Protein AF-A0A3D2J699-F1 (afdb_monomer)

Mean predicted aligned error: 17.03 Å

Sequence (223 aa):
MASVSIRTLRYYDRVGLLTPSYHTEAGYRLYTDEDLVNLQYILALKFLGFSLEEIQACLQAGPMRLQEVLAQQRAMMREKRTQLDTIIQALDRTEQLLDSGQSTWESLVNTIQVIQMEQKQDWHDKYFTPEQRQTMQELHEKSYTDEARQRLKELHPNKWTEADQERVNEQYALLASMLQRLVAEGADPASPDAQAAAKLQHELYMGFTKGDAEVGASLKRYW

Structure (mmCIF, N/CA/C/O backbone):
data_AF-A0A3D2J699-F1
#
_entry.id   AF-A0A3D2J699-F1
#
loop_
_atom_site.group_PDB
_atom_site.id
_atom_site.type_symbol
_atom_site.label_atom_id
_atom_site.label_alt_id
_atom_site.label_comp_id
_atom_site.label_asym_id
_atom_site.label_entity_id
_atom_site.label_seq_id
_atom_site.pdbx_PDB_ins_code
_atom_site.Cartn_x
_atom_site.Cartn_y
_atom_site.Cartn_z
_atom_site.occupancy
_atom_site.B_iso_or_equiv
_atom_site.auth_seq_id
_atom_site.auth_comp_id
_atom_site.auth_asym_id
_atom_site.auth_atom_id
_atom_site.pdbx_PDB_model_num
ATOM 1 N N . MET A 1 1 ? 2.204 -16.756 -29.418 1.00 41.84 1 MET A N 1
ATOM 2 C CA . MET A 1 1 ? 1.977 -15.328 -29.734 1.00 41.84 1 MET A CA 1
ATOM 3 C C . MET A 1 1 ? 1.820 -14.583 -28.419 1.00 41.84 1 MET A C 1
ATOM 5 O O . MET A 1 1 ? 0.928 -14.926 -27.655 1.00 41.84 1 MET A O 1
ATOM 9 N N . ALA A 1 2 ? 2.735 -13.667 -28.100 1.00 52.53 2 ALA A N 1
ATOM 10 C CA . ALA A 1 2 ? 2.705 -12.921 -26.844 1.00 52.53 2 ALA A CA 1
ATOM 11 C C . ALA A 1 2 ? 1.471 -12.002 -26.818 1.00 52.53 2 ALA A C 1
ATOM 13 O O . ALA A 1 2 ? 1.261 -11.237 -27.756 1.00 52.53 2 ALA A O 1
ATOM 14 N N . SER A 1 3 ? 0.645 -12.084 -25.772 1.00 60.25 3 SER A N 1
ATOM 15 C CA . SER A 1 3 ? -0.571 -11.271 -25.593 1.00 60.25 3 SER A CA 1
ATOM 16 C C . SER A 1 3 ? -0.233 -9.818 -25.213 1.00 60.25 3 SER A C 1
ATOM 18 O O . SER A 1 3 ? -0.667 -9.308 -24.181 1.00 60.25 3 SER A O 1
ATOM 20 N N . VAL A 1 4 ? 0.590 -9.151 -26.021 1.00 74.31 4 VAL A N 1
ATOM 21 C CA . VAL A 1 4 ? 1.071 -7.788 -25.786 1.00 74.31 4 VAL A CA 1
ATOM 22 C C . VAL A 1 4 ? 0.514 -6.876 -26.866 1.00 74.31 4 VAL A C 1
ATOM 24 O O . VAL A 1 4 ? 0.652 -7.140 -28.058 1.00 74.31 4 VAL A O 1
ATOM 27 N N . SER A 1 5 ? -0.132 -5.787 -26.451 1.00 81.31 5 SER A N 1
ATOM 28 C CA . SER A 1 5 ? -0.701 -4.830 -27.399 1.00 81.31 5 SER A CA 1
ATOM 29 C C . SER A 1 5 ? 0.395 -4.092 -28.178 1.00 81.31 5 SER A C 1
ATOM 31 O O . SER A 1 5 ? 1.473 -3.806 -27.649 1.00 81.31 5 SER A O 1
ATOM 33 N N . ILE A 1 6 ? 0.086 -3.669 -29.409 1.00 82.00 6 ILE A N 1
ATOM 34 C CA . ILE A 1 6 ? 0.970 -2.806 -30.217 1.00 82.00 6 ILE A CA 1
ATOM 35 C C . ILE A 1 6 ? 1.343 -1.525 -29.448 1.00 82.00 6 ILE A C 1
ATOM 37 O O . ILE A 1 6 ? 2.466 -1.033 -29.551 1.00 82.00 6 ILE A O 1
ATOM 41 N N . ARG A 1 7 ? 0.415 -0.986 -28.643 1.00 83.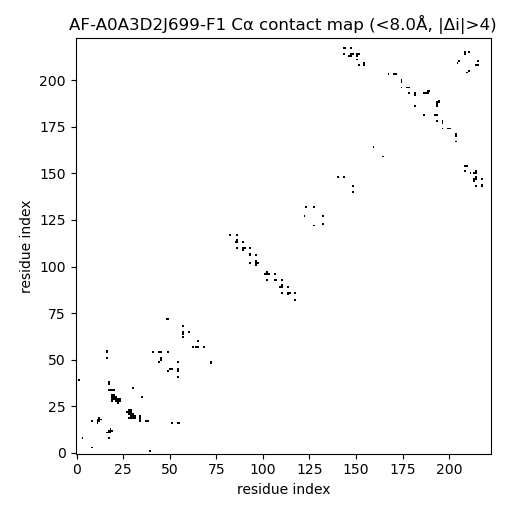19 7 ARG A N 1
ATOM 42 C CA . ARG A 1 7 ? 0.658 0.188 -27.793 1.00 83.19 7 ARG A CA 1
ATOM 43 C C . ARG A 1 7 ? 1.755 -0.083 -26.762 1.00 83.19 7 ARG A C 1
ATOM 45 O O . ARG A 1 7 ? 2.591 0.788 -26.546 1.00 83.19 7 ARG A O 1
ATOM 52 N N . THR A 1 8 ? 1.765 -1.272 -26.167 1.00 84.62 8 THR A N 1
ATOM 53 C CA . THR A 1 8 ? 2.766 -1.682 -25.177 1.00 84.62 8 THR A CA 1
ATOM 54 C C . THR A 1 8 ? 4.146 -1.838 -25.814 1.00 84.62 8 THR A C 1
ATOM 56 O O . THR A 1 8 ? 5.104 -1.297 -25.279 1.00 84.62 8 THR A O 1
ATOM 59 N N . LEU A 1 9 ? 4.249 -2.466 -26.993 1.00 84.88 9 LEU A N 1
ATOM 60 C CA . LEU A 1 9 ? 5.527 -2.582 -27.716 1.00 84.88 9 LEU A CA 1
ATOM 61 C C . LEU A 1 9 ? 6.106 -1.212 -28.094 1.00 84.88 9 LEU A C 1
ATOM 63 O O . LEU A 1 9 ? 7.284 -0.953 -27.873 1.00 84.88 9 LEU A O 1
ATOM 67 N N . ARG A 1 10 ? 5.263 -0.291 -28.584 1.00 85.25 10 ARG A N 1
ATOM 68 C CA . ARG A 1 10 ? 5.681 1.096 -28.871 1.00 85.25 10 ARG A CA 1
ATOM 69 C C . ARG A 1 10 ? 6.124 1.846 -27.621 1.00 85.25 10 ARG A C 1
ATOM 71 O O . ARG A 1 10 ? 6.980 2.721 -27.706 1.00 85.25 10 ARG A O 1
ATOM 78 N N . TYR A 1 11 ? 5.492 1.566 -26.488 1.00 89.31 11 TYR A N 1
ATOM 79 C CA . TYR A 1 11 ? 5.879 2.166 -25.223 1.00 89.31 11 TYR A CA 1
ATOM 80 C C . TYR A 1 11 ? 7.228 1.621 -24.748 1.00 89.31 11 TYR A C 1
ATOM 82 O O . TYR A 1 11 ? 8.091 2.426 -24.425 1.00 89.31 11 TYR A O 1
ATOM 90 N N . TYR A 1 12 ? 7.441 0.302 -24.788 1.00 91.69 12 TYR A N 1
ATOM 91 C CA . TYR A 1 12 ? 8.723 -0.322 -24.440 1.00 91.69 12 TYR A CA 1
ATOM 92 C C . TYR A 1 12 ? 9.872 0.162 -25.317 1.00 91.69 12 TYR A C 1
ATOM 94 O O . TYR A 1 12 ? 10.938 0.452 -24.790 1.00 91.69 12 TYR A O 1
ATOM 102 N N . ASP A 1 13 ? 9.642 0.329 -26.616 1.00 88.88 13 ASP A N 1
ATOM 103 C CA . ASP A 1 13 ? 10.613 0.955 -27.514 1.00 88.88 13 ASP A CA 1
ATOM 104 C C . ASP A 1 13 ? 10.916 2.404 -27.100 1.00 88.88 13 ASP A C 1
ATOM 106 O O . ASP A 1 13 ? 12.071 2.779 -26.926 1.00 88.88 13 ASP A O 1
ATOM 110 N N . ARG A 1 14 ? 9.880 3.211 -26.829 1.00 89.06 14 ARG A N 1
ATOM 111 C CA . ARG A 1 14 ? 10.047 4.614 -26.412 1.00 89.06 14 ARG A CA 1
ATOM 112 C C . ARG A 1 14 ? 10.856 4.766 -25.125 1.00 89.06 14 ARG A C 1
ATOM 114 O O . ARG A 1 14 ? 11.614 5.723 -25.012 1.00 89.06 14 ARG A O 1
ATOM 121 N N . VAL A 1 15 ? 10.661 3.876 -24.155 1.00 87.88 15 VAL A N 1
ATOM 122 C CA . VAL A 1 15 ? 11.411 3.901 -22.887 1.00 87.88 15 VAL A CA 1
ATOM 123 C C . VAL A 1 15 ? 12.734 3.128 -22.965 1.00 87.88 15 VAL A C 1
ATOM 125 O O . VAL A 1 15 ? 13.424 3.001 -21.960 1.00 87.88 15 VAL A O 1
ATOM 128 N N . GLY A 1 16 ? 13.104 2.611 -24.143 1.00 88.12 16 GLY A N 1
ATOM 129 C CA . GLY A 1 16 ? 14.357 1.885 -24.360 1.00 88.12 16 GLY A CA 1
ATOM 130 C C . GLY A 1 16 ? 14.426 0.522 -23.665 1.00 88.12 16 GLY A C 1
ATOM 131 O O . GLY A 1 16 ? 15.518 0.023 -23.409 1.00 88.12 16 GLY A O 1
ATOM 132 N N . LEU A 1 17 ? 13.276 -0.067 -23.329 1.00 89.25 17 LEU A N 1
ATOM 133 C CA . LEU A 1 17 ? 13.180 -1.375 -22.678 1.00 89.25 17 LEU A CA 1
ATOM 134 C C . LEU A 1 17 ? 13.214 -2.527 -23.690 1.00 89.25 17 LEU A C 1
ATOM 136 O O . LEU A 1 17 ? 13.809 -3.564 -23.421 1.00 89.25 17 LEU A O 1
ATOM 140 N N . LEU A 1 18 ? 12.565 -2.347 -24.843 1.00 89.44 18 LEU A N 1
ATOM 141 C CA . LEU A 1 18 ? 12.597 -3.294 -25.956 1.00 89.44 18 LEU A CA 1
ATOM 142 C C . LEU A 1 18 ? 12.577 -2.531 -27.277 1.00 89.44 18 LEU A C 1
ATOM 144 O O . LEU A 1 18 ? 11.519 -2.105 -27.748 1.00 89.44 18 LEU A O 1
ATOM 148 N N . THR A 1 19 ? 13.750 -2.380 -27.872 1.00 87.44 19 THR A N 1
ATOM 149 C CA . THR A 1 19 ? 13.929 -1.724 -29.167 1.00 87.44 19 THR A CA 1
ATOM 150 C C . THR A 1 19 ? 13.839 -2.744 -30.299 1.00 87.44 19 THR A C 1
ATOM 152 O O . THR A 1 19 ? 14.396 -3.831 -30.163 1.00 87.44 19 THR A O 1
ATOM 155 N N . PRO A 1 20 ? 13.158 -2.430 -31.412 1.00 87.00 20 PRO A N 1
ATOM 156 C CA . PRO A 1 20 ? 13.125 -3.312 -32.571 1.00 87.00 20 PRO A CA 1
ATOM 15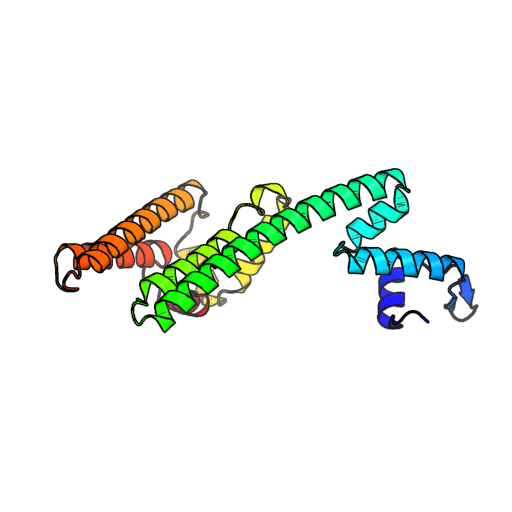7 C C . PRO A 1 20 ? 14.516 -3.421 -33.198 1.00 87.00 20 PRO A C 1
ATOM 159 O O . PRO A 1 20 ? 15.202 -2.410 -33.367 1.00 87.00 20 PRO A O 1
ATOM 162 N N . SER A 1 21 ? 14.896 -4.629 -33.609 1.00 87.56 21 SER A N 1
ATOM 163 C CA . SER A 1 21 ? 16.152 -4.863 -34.327 1.00 87.56 21 SER A CA 1
ATOM 164 C C . SER A 1 21 ? 16.234 -4.086 -35.648 1.00 87.56 21 SER A C 1
ATOM 166 O O . SER A 1 21 ? 17.319 -3.674 -36.054 1.00 87.56 21 SER A O 1
ATOM 168 N N . TYR A 1 22 ? 15.099 -3.862 -36.328 1.00 84.25 22 TYR A N 1
ATOM 169 C CA . TYR A 1 22 ? 15.075 -3.178 -37.623 1.00 84.25 22 TYR A CA 1
ATOM 170 C C . TYR A 1 22 ? 13.907 -2.204 -37.775 1.00 84.25 22 TYR A C 1
ATOM 172 O O . TYR A 1 22 ? 12.874 -2.289 -37.107 1.00 84.25 22 TYR A O 1
ATOM 180 N N . HIS A 1 23 ? 14.065 -1.299 -38.738 1.00 84.12 23 HIS A N 1
ATOM 181 C CA . HIS A 1 23 ? 13.004 -0.435 -39.233 1.00 84.12 23 HIS A CA 1
ATOM 182 C C . HIS A 1 23 ? 12.863 -0.622 -40.748 1.00 84.12 23 HIS A C 1
ATOM 184 O O . HIS A 1 23 ? 13.861 -0.743 -41.453 1.00 84.12 23 HIS A O 1
ATOM 190 N N . THR A 1 24 ? 11.634 -0.648 -41.264 1.00 79.81 24 THR A N 1
ATOM 191 C CA . THR A 1 24 ? 11.388 -0.586 -42.717 1.00 79.81 24 THR A CA 1
ATOM 192 C C . THR A 1 24 ? 11.767 0.794 -43.260 1.00 79.81 24 THR A C 1
ATOM 1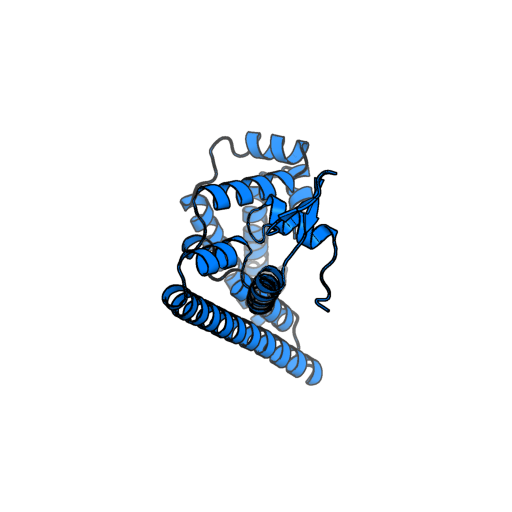94 O O . THR A 1 24 ? 11.721 1.765 -42.505 1.00 79.81 24 THR A O 1
ATOM 197 N N . GLU A 1 25 ? 11.952 0.930 -44.574 1.00 77.25 25 GLU A N 1
ATOM 198 C CA . GLU A 1 25 ? 12.145 2.235 -45.239 1.00 77.25 25 GLU A CA 1
ATOM 199 C C . GLU A 1 25 ? 11.019 3.247 -44.950 1.00 77.25 25 GLU A C 1
ATOM 201 O O . GLU A 1 25 ? 11.268 4.441 -44.827 1.00 77.25 25 GLU A O 1
ATOM 206 N N . ALA A 1 26 ? 9.784 2.772 -44.750 1.00 76.12 26 ALA A N 1
ATOM 207 C CA . ALA A 1 26 ? 8.632 3.596 -44.371 1.00 76.12 26 ALA A CA 1
ATOM 208 C C . ALA A 1 26 ? 8.541 3.908 -42.856 1.00 76.12 26 ALA A C 1
ATOM 210 O O . ALA A 1 26 ? 7.563 4.497 -42.400 1.00 76.12 26 ALA A O 1
ATOM 211 N N . GLY A 1 27 ? 9.528 3.496 -42.052 1.00 77.75 27 GLY A N 1
ATOM 212 C CA . GLY A 1 27 ? 9.598 3.761 -40.608 1.00 77.75 27 GLY A CA 1
ATOM 213 C C . GLY A 1 27 ? 8.804 2.807 -39.699 1.00 77.75 27 GLY A C 1
ATOM 214 O O . GLY A 1 27 ? 8.698 3.054 -38.495 1.00 77.75 27 GLY A O 1
ATOM 215 N N . TYR A 1 28 ? 8.245 1.709 -40.222 1.00 78.31 28 TYR A N 1
ATOM 216 C CA . TYR A 1 28 ? 7.642 0.654 -39.399 1.00 78.31 28 TYR A CA 1
ATOM 217 C C . TYR A 1 28 ? 8.696 -0.140 -38.623 1.00 78.31 28 TYR A C 1
ATOM 219 O O . TYR A 1 28 ? 9.791 -0.385 -39.118 1.00 78.31 28 TYR A O 1
ATOM 227 N N . ARG A 1 29 ? 8.339 -0.569 -37.409 1.00 82.56 29 ARG A N 1
ATOM 228 C CA . ARG A 1 29 ? 9.196 -1.355 -36.508 1.00 82.56 29 ARG A CA 1
ATOM 229 C C . ARG A 1 29 ? 9.135 -2.833 -36.871 1.00 82.56 29 ARG A C 1
ATOM 231 O O . ARG A 1 29 ? 8.036 -3.362 -37.039 1.00 82.56 29 ARG A O 1
ATOM 238 N N . LEU A 1 30 ? 10.288 -3.487 -36.925 1.00 81.19 30 LEU A N 1
ATOM 239 C CA . LEU A 1 30 ? 10.423 -4.914 -37.192 1.00 81.19 30 LEU A CA 1
ATOM 240 C C . LEU A 1 30 ? 11.163 -5.572 -36.027 1.00 81.19 30 LEU A C 1
ATOM 242 O O . LEU A 1 30 ? 12.319 -5.248 -35.755 1.00 81.19 30 LEU A O 1
ATOM 246 N N . TYR A 1 31 ? 10.471 -6.488 -35.355 1.00 79.00 31 TYR A N 1
ATOM 247 C CA . TYR A 1 31 ? 11.012 -7.261 -34.244 1.00 79.00 31 TYR A CA 1
ATOM 248 C C . TYR A 1 31 ? 11.434 -8.644 -34.740 1.00 79.00 31 TYR A C 1
ATOM 250 O O . TYR A 1 31 ? 10.676 -9.295 -35.462 1.00 79.00 31 TYR A O 1
ATOM 258 N N . THR A 1 32 ? 12.635 -9.071 -34.368 1.00 82.69 32 THR A N 1
ATOM 259 C CA . THR A 1 32 ? 13.184 -10.396 -34.688 1.00 82.69 32 THR A CA 1
ATOM 260 C C . THR A 1 32 ? 12.757 -11.442 -33.661 1.00 82.69 32 THR A C 1
ATOM 262 O O . THR A 1 32 ? 12.189 -11.120 -32.617 1.00 82.69 32 THR A O 1
ATOM 265 N N . ASP A 1 33 ? 13.067 -12.711 -33.926 1.00 77.38 33 ASP A N 1
ATOM 266 C CA . ASP A 1 33 ? 12.861 -13.782 -32.947 1.00 77.38 33 ASP A CA 1
ATOM 267 C C . ASP A 1 33 ? 13.663 -13.552 -31.655 1.00 77.38 33 ASP A C 1
ATOM 269 O O . ASP A 1 33 ? 13.184 -13.866 -30.567 1.00 77.38 33 ASP A O 1
ATOM 273 N N . GLU A 1 34 ? 14.844 -12.936 -31.742 1.00 76.81 34 GLU A N 1
ATOM 274 C CA . GLU A 1 34 ? 15.646 -12.560 -30.573 1.00 76.81 34 GLU A CA 1
ATOM 275 C C . GLU A 1 34 ? 14.967 -11.452 -29.752 1.00 76.81 34 GLU A C 1
ATOM 277 O O . GLU A 1 34 ? 14.875 -11.548 -28.525 1.00 76.81 34 GLU A O 1
ATOM 282 N N . ASP A 1 35 ? 1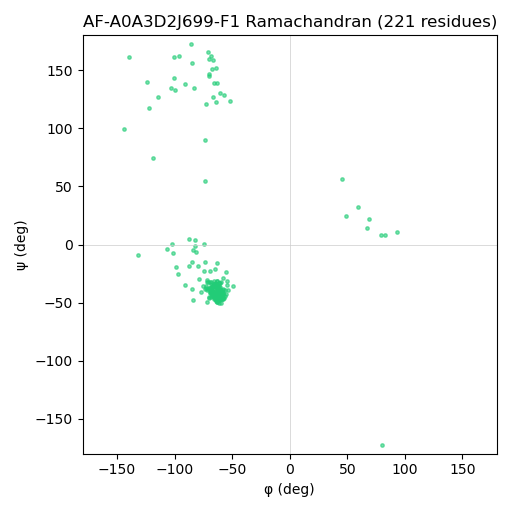4.370 -10.457 -30.416 1.00 81.56 35 ASP A N 1
ATOM 283 C CA . ASP A 1 35 ? 13.552 -9.444 -29.741 1.00 81.56 35 ASP A CA 1
ATOM 284 C C . ASP A 1 35 ? 12.337 -10.077 -29.044 1.00 81.56 35 ASP A C 1
ATOM 286 O O . ASP A 1 35 ? 11.934 -9.646 -27.961 1.00 81.56 35 ASP A O 1
ATOM 290 N N . LEU A 1 36 ? 11.751 -11.123 -29.636 1.00 83.06 36 LEU A N 1
ATOM 291 C CA . LEU A 1 36 ? 10.650 -11.866 -29.021 1.00 83.06 36 LEU A CA 1
ATOM 292 C C . LEU A 1 36 ? 11.100 -12.662 -27.791 1.00 83.06 36 LEU A C 1
ATOM 294 O O . LEU A 1 36 ? 10.324 -12.774 -26.839 1.00 83.06 36 LEU A O 1
ATOM 298 N N . VAL A 1 37 ? 12.327 -13.185 -27.772 1.00 78.44 37 VAL A N 1
ATOM 299 C CA . VAL A 1 37 ? 12.913 -13.806 -26.574 1.00 78.44 37 VAL A CA 1
ATOM 300 C C . VAL A 1 37 ? 13.085 -12.757 -25.475 1.00 78.44 37 VAL A C 1
ATOM 302 O O . VAL A 1 37 ? 12.611 -12.964 -24.357 1.00 78.44 37 VAL A O 1
ATOM 305 N N . ASN A 1 38 ? 13.650 -11.590 -25.791 1.00 83.19 38 ASN A N 1
ATOM 306 C CA . ASN A 1 38 ? 13.787 -10.484 -24.836 1.00 83.19 38 ASN A CA 1
ATOM 307 C C . ASN A 1 38 ? 12.429 -9.995 -24.312 1.00 83.19 38 ASN A C 1
ATOM 309 O O . ASN A 1 38 ? 12.266 -9.761 -23.113 1.00 83.19 38 ASN A O 1
ATOM 313 N N . LEU A 1 39 ? 11.416 -9.924 -25.178 1.00 86.69 39 LEU A N 1
ATOM 314 C CA . LEU A 1 39 ? 10.045 -9.627 -24.771 1.00 86.69 39 LEU A CA 1
ATOM 315 C C . LEU A 1 39 ? 9.513 -10.660 -23.770 1.00 86.69 39 LEU A C 1
ATOM 317 O O . LEU A 1 39 ? 8.886 -10.277 -22.785 1.00 86.69 39 LEU A O 1
ATOM 321 N N . GLN A 1 40 ? 9.758 -11.956 -23.984 1.00 82.50 40 GLN A N 1
ATOM 322 C CA . GLN A 1 40 ? 9.339 -12.997 -23.038 1.00 82.50 40 GLN A CA 1
ATOM 323 C C . GLN A 1 40 ? 10.024 -12.841 -21.676 1.00 82.50 40 GLN A C 1
ATOM 325 O O . GLN A 1 40 ? 9.351 -12.964 -20.652 1.00 82.50 40 GLN A O 1
ATOM 330 N N . TYR A 1 41 ? 11.312 -12.490 -21.648 1.00 83.62 41 TYR A N 1
ATOM 331 C CA . TYR A 1 41 ? 12.022 -12.172 -20.406 1.00 83.62 41 TYR A CA 1
ATOM 332 C C . TYR A 1 41 ? 11.411 -10.968 -19.678 1.00 83.62 41 TYR A C 1
ATOM 334 O O . TYR A 1 41 ? 11.138 -11.048 -18.480 1.00 83.62 41 TYR A O 1
ATOM 342 N N . ILE A 1 42 ? 11.126 -9.878 -20.398 1.00 88.62 42 ILE A N 1
ATOM 343 C CA . ILE A 1 42 ? 10.473 -8.684 -19.837 1.00 88.62 42 ILE A CA 1
ATOM 344 C C . ILE A 1 42 ? 9.115 -9.044 -19.229 1.00 88.62 42 ILE A C 1
ATOM 346 O O . ILE A 1 42 ? 8.810 -8.640 -18.108 1.00 88.62 42 ILE A O 1
ATOM 350 N N . LEU A 1 43 ? 8.299 -9.824 -19.942 1.00 85.94 43 LEU A N 1
ATOM 351 C CA . LEU A 1 43 ? 6.978 -10.233 -19.462 1.00 85.94 43 LEU A CA 1
ATOM 352 C C . LEU A 1 43 ? 7.063 -11.141 -18.235 1.00 85.94 43 LEU A C 1
ATOM 354 O O . LEU A 1 43 ? 6.278 -10.963 -17.305 1.00 85.94 43 LEU A O 1
ATOM 358 N N . ALA A 1 44 ? 8.014 -12.076 -18.206 1.00 82.19 44 ALA A N 1
ATOM 359 C CA . ALA A 1 44 ? 8.228 -12.949 -17.058 1.00 82.19 44 ALA A CA 1
ATOM 360 C C . ALA A 1 44 ? 8.603 -12.140 -15.809 1.00 82.19 44 ALA A C 1
ATOM 362 O O . ALA A 1 44 ? 8.016 -12.331 -14.746 1.00 82.19 44 ALA A O 1
ATOM 363 N N . LEU A 1 45 ? 9.515 -11.175 -15.938 1.00 84.44 45 LEU A N 1
ATOM 364 C CA . LEU A 1 45 ? 9.882 -10.299 -14.826 1.00 84.44 45 LEU A CA 1
ATOM 365 C C . LEU A 1 45 ? 8.725 -9.375 -14.426 1.00 84.44 45 LEU A C 1
ATOM 367 O O . LEU A 1 45 ? 8.442 -9.204 -13.241 1.00 84.44 45 LEU A O 1
ATOM 371 N N . LYS A 1 46 ? 7.964 -8.847 -15.387 1.00 86.62 46 LYS A N 1
ATOM 372 C CA . LYS A 1 46 ? 6.772 -8.056 -15.065 1.00 86.62 46 LYS A CA 1
ATOM 373 C C . LYS A 1 46 ? 5.746 -8.871 -14.279 1.00 86.62 46 LYS A C 1
ATOM 375 O O . LYS A 1 46 ? 5.167 -8.358 -13.326 1.00 86.62 46 LYS A O 1
ATOM 380 N N . PHE A 1 47 ? 5.564 -10.140 -14.640 1.00 82.19 47 PHE A N 1
ATOM 381 C CA . PHE A 1 47 ? 4.694 -11.068 -13.920 1.00 82.19 47 PHE A CA 1
ATOM 382 C C . PHE A 1 47 ? 5.177 -11.336 -12.486 1.00 82.19 47 PHE A C 1
ATOM 384 O O . PHE A 1 47 ? 4.364 -11.451 -11.576 1.00 82.19 47 PHE A O 1
ATOM 391 N N . LEU A 1 48 ? 6.492 -11.358 -12.260 1.00 78.12 48 LEU A N 1
ATOM 392 C CA . LEU A 1 48 ? 7.095 -11.473 -10.925 1.00 78.12 48 LEU A CA 1
ATOM 393 C C . LEU A 1 48 ? 7.018 -10.177 -10.093 1.00 78.12 48 LEU A C 1
ATOM 395 O O . LEU A 1 48 ? 7.457 -10.157 -8.941 1.00 78.12 48 LEU A O 1
ATOM 399 N N . GLY A 1 49 ? 6.432 -9.111 -10.642 1.00 80.56 49 GLY A N 1
ATOM 400 C CA . GLY A 1 49 ? 6.163 -7.860 -9.936 1.00 80.56 49 GLY A CA 1
ATOM 401 C C . GLY A 1 49 ? 7.251 -6.798 -10.065 1.00 80.56 49 GLY A C 1
ATOM 402 O O . GLY A 1 49 ? 7.176 -5.803 -9.353 1.00 80.56 49 GLY A O 1
ATOM 403 N N . PHE A 1 50 ? 8.226 -6.974 -10.961 1.00 82.88 50 PHE A N 1
ATOM 404 C CA . PHE A 1 50 ? 9.270 -5.973 -11.186 1.00 82.88 50 PHE A CA 1
ATOM 405 C C . PHE A 1 50 ? 8.730 -4.709 -11.884 1.00 82.88 50 PHE A C 1
ATOM 407 O O . PHE A 1 50 ? 7.814 -4.753 -12.726 1.00 82.88 50 PHE A O 1
ATOM 414 N N . SER A 1 51 ? 9.300 -3.555 -11.543 1.00 86.81 51 SER A N 1
ATOM 415 C CA . SER A 1 51 ? 9.119 -2.291 -12.263 1.00 86.81 51 SER A CA 1
ATOM 416 C C . SER A 1 51 ? 9.828 -2.333 -13.624 1.00 86.81 51 SER A C 1
ATOM 418 O O . SER A 1 51 ? 10.606 -3.242 -13.909 1.00 86.81 51 SER A O 1
ATOM 420 N N . LEU A 1 52 ? 9.530 -1.393 -14.525 1.00 87.88 52 LEU A N 1
ATOM 421 C CA . LEU A 1 52 ? 10.179 -1.404 -15.846 1.00 87.88 52 LEU A CA 1
ATOM 422 C C . LEU A 1 52 ? 11.653 -1.002 -15.737 1.00 87.88 52 LEU A C 1
ATOM 424 O O . LEU A 1 52 ? 12.490 -1.524 -16.468 1.00 87.88 52 LEU A O 1
ATOM 428 N N . GLU A 1 53 ? 11.957 -0.135 -14.778 1.00 85.19 53 GLU A N 1
ATOM 429 C CA . GLU A 1 53 ? 13.289 0.334 -14.427 1.00 85.19 53 GLU A CA 1
ATOM 430 C C . GLU A 1 53 ? 14.158 -0.821 -13.897 1.00 85.19 53 GLU A C 1
ATOM 432 O O . GLU A 1 53 ? 15.297 -1.001 -14.330 1.00 85.19 53 GLU A O 1
ATOM 437 N N . GLU A 1 54 ? 13.606 -1.666 -13.020 1.00 81.75 54 GLU A N 1
ATOM 438 C CA . GLU A 1 54 ? 14.285 -2.865 -12.504 1.00 81.75 54 GLU A CA 1
ATOM 439 C C . GLU A 1 54 ? 14.546 -3.892 -13.606 1.00 81.75 54 GLU A C 1
ATOM 441 O O . GLU A 1 54 ? 15.632 -4.475 -13.676 1.00 81.75 54 GLU A O 1
ATOM 446 N N . ILE A 1 55 ? 13.570 -4.092 -14.498 1.00 87.31 55 ILE A N 1
ATOM 447 C CA . ILE A 1 55 ? 13.718 -4.987 -15.650 1.00 87.31 55 ILE A CA 1
ATOM 448 C C . ILE A 1 55 ? 14.837 -4.481 -16.562 1.00 87.31 55 ILE A C 1
ATOM 450 O O . ILE A 1 55 ? 15.704 -5.263 -16.949 1.00 87.31 55 ILE A O 1
ATOM 454 N N . GLN A 1 56 ? 14.872 -3.180 -16.857 1.00 85.75 56 GLN A N 1
ATOM 455 C CA . GLN A 1 56 ? 15.929 -2.575 -17.665 1.00 85.75 56 GLN A CA 1
ATOM 456 C C . GLN A 1 56 ? 17.313 -2.777 -17.029 1.00 85.75 56 GLN A C 1
ATOM 458 O O . GLN A 1 56 ? 18.257 -3.171 -17.716 1.00 85.75 56 GLN A O 1
ATOM 463 N N . ALA A 1 57 ? 17.429 -2.592 -15.711 1.00 82.69 57 ALA A N 1
ATOM 464 C CA . ALA A 1 57 ? 18.674 -2.824 -14.983 1.00 82.69 57 ALA A CA 1
ATOM 465 C C . ALA A 1 57 ? 19.124 -4.299 -15.017 1.00 82.69 57 ALA A C 1
ATOM 467 O O . ALA A 1 57 ? 20.324 -4.572 -15.105 1.00 82.69 57 ALA A O 1
ATOM 468 N N . CYS A 1 58 ? 18.184 -5.251 -14.977 1.00 82.50 58 CYS A N 1
ATOM 469 C CA . CYS A 1 58 ? 18.482 -6.680 -15.120 1.00 82.50 58 CYS A CA 1
ATOM 470 C C . CYS A 1 58 ? 18.995 -7.018 -16.522 1.00 82.50 58 CYS A C 1
ATOM 472 O O . CYS A 1 58 ? 19.986 -7.736 -16.654 1.00 82.50 58 CYS A O 1
ATOM 474 N N . LEU A 1 59 ? 18.347 -6.476 -17.559 1.00 80.81 59 LEU A N 1
ATOM 475 C CA . LEU A 1 59 ? 18.735 -6.704 -18.953 1.00 80.81 59 LEU A CA 1
ATOM 476 C C . LEU A 1 59 ? 20.141 -6.162 -19.256 1.00 80.81 59 LEU A C 1
ATOM 478 O O . LEU A 1 59 ? 20.887 -6.790 -19.999 1.00 80.81 59 LEU A O 1
ATOM 482 N N . GLN A 1 60 ? 20.534 -5.037 -18.650 1.00 82.06 60 GLN A N 1
ATOM 483 C CA . GLN A 1 60 ? 21.846 -4.413 -18.883 1.00 82.06 60 GLN A CA 1
ATOM 484 C C . GLN A 1 60 ? 23.008 -5.080 -18.132 1.00 82.06 60 GLN A C 1
ATOM 486 O O . GLN A 1 60 ? 24.146 -5.023 -18.590 1.00 82.06 60 GLN A O 1
ATOM 491 N N . ALA A 1 61 ? 22.755 -5.679 -16.968 1.00 78.00 61 ALA A N 1
ATOM 492 C CA . ALA A 1 61 ? 23.816 -6.160 -16.079 1.00 78.00 61 ALA A CA 1
ATOM 493 C C . ALA A 1 61 ? 24.073 -7.674 -16.141 1.00 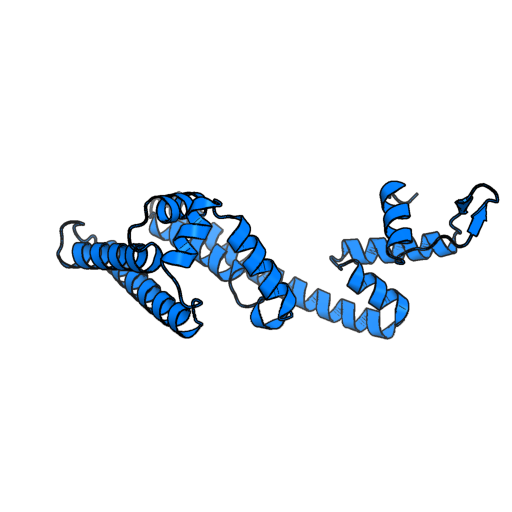78.00 61 ALA A C 1
ATOM 495 O O . ALA A 1 61 ? 25.022 -8.164 -15.528 1.00 78.00 61 ALA A O 1
ATOM 496 N N . GLY A 1 62 ? 23.233 -8.421 -16.858 1.00 72.00 62 GLY A N 1
ATOM 497 C CA . GLY A 1 62 ? 23.424 -9.848 -17.095 1.00 72.00 62 GLY A CA 1
ATOM 498 C C . GLY A 1 62 ? 23.005 -10.776 -15.938 1.00 72.00 62 GLY A C 1
ATOM 499 O O . GLY A 1 62 ? 22.404 -10.347 -14.947 1.00 72.00 62 GLY A O 1
ATOM 500 N N . PRO A 1 63 ? 23.303 -12.088 -16.053 1.00 67.94 63 PRO A N 1
ATOM 501 C CA . PRO A 1 63 ? 22.674 -13.144 -15.248 1.00 67.94 63 PRO A CA 1
ATOM 502 C C . PRO A 1 63 ? 22.926 -13.062 -13.736 1.00 67.94 63 PRO A C 1
ATOM 504 O O . PRO A 1 63 ? 22.068 -13.452 -12.947 1.00 67.94 63 PRO A O 1
ATOM 507 N N . MET A 1 64 ? 24.088 -12.550 -13.319 1.00 63.31 64 MET A N 1
ATOM 508 C CA . MET A 1 64 ? 24.458 -12.456 -11.902 1.00 63.31 64 MET A CA 1
ATOM 509 C C . MET A 1 64 ? 23.571 -11.452 -11.152 1.00 63.31 64 MET A C 1
ATOM 511 O O . MET A 1 64 ? 23.051 -11.773 -10.085 1.00 63.31 64 MET A O 1
ATOM 515 N N . ARG A 1 65 ? 23.291 -10.287 -11.755 1.00 72.25 65 ARG A N 1
ATOM 516 C CA . ARG A 1 65 ? 22.380 -9.289 -11.174 1.00 72.25 65 ARG A CA 1
ATOM 517 C C . ARG A 1 65 ? 20.942 -9.794 -11.130 1.00 72.25 65 ARG A C 1
ATOM 519 O O . ARG A 1 65 ? 20.228 -9.516 -10.174 1.00 72.25 65 ARG A O 1
ATOM 526 N N . LEU A 1 66 ? 20.519 -10.577 -12.125 1.00 74.62 66 LEU A N 1
ATOM 527 C CA . LEU A 1 66 ? 19.189 -11.187 -12.123 1.00 74.62 66 LEU A CA 1
ATOM 528 C C . LEU A 1 66 ? 18.986 -12.095 -10.898 1.00 74.62 66 LEU A C 1
ATOM 530 O O . LEU A 1 66 ? 17.931 -12.046 -10.270 1.00 74.62 66 LEU A O 1
ATOM 534 N N . GLN A 1 67 ? 19.988 -12.893 -10.522 1.00 77.44 67 GLN A N 1
ATOM 535 C CA . GLN A 1 67 ? 19.896 -13.755 -9.341 1.00 77.44 67 GLN A CA 1
ATOM 536 C C . GLN A 1 67 ? 19.738 -12.949 -8.041 1.00 77.44 67 GLN A C 1
ATOM 538 O O . GLN A 1 67 ? 18.921 -13.310 -7.191 1.00 77.44 67 GLN A O 1
ATOM 543 N N . GLU A 1 68 ? 20.485 -11.855 -7.892 1.00 75.56 68 GLU A N 1
ATOM 544 C CA . GLU A 1 68 ? 20.386 -10.953 -6.738 1.00 75.56 68 GLU A CA 1
ATOM 545 C C . GLU A 1 68 ? 19.015 -10.275 -6.669 1.00 75.56 68 GLU A C 1
ATOM 547 O O . GLU A 1 68 ? 18.361 -10.284 -5.625 1.00 75.56 68 GLU A O 1
ATOM 552 N N . VAL A 1 69 ? 18.540 -9.759 -7.801 1.00 75.62 69 VAL A N 1
ATOM 553 C CA . VAL A 1 69 ? 17.250 -9.073 -7.921 1.00 75.62 69 VAL A CA 1
ATOM 554 C C . VAL A 1 69 ? 16.082 -10.032 -7.647 1.00 75.62 69 VAL A C 1
ATOM 556 O O . VAL A 1 69 ? 15.157 -9.694 -6.909 1.00 75.62 69 VAL A O 1
ATOM 559 N N . LEU A 1 70 ? 16.152 -11.279 -8.123 1.00 81.25 70 LEU A N 1
ATOM 560 C CA . LEU A 1 70 ? 15.179 -12.324 -7.778 1.00 81.25 70 LEU A CA 1
ATOM 561 C C . LEU A 1 70 ? 15.203 -12.679 -6.286 1.00 81.25 70 LEU A C 1
ATOM 563 O O . LEU A 1 70 ? 14.152 -12.937 -5.695 1.00 81.25 70 LEU A O 1
ATOM 567 N N . ALA A 1 71 ? 16.382 -12.705 -5.658 1.00 82.81 71 ALA A N 1
ATOM 568 C CA . ALA A 1 71 ? 16.494 -12.963 -4.228 1.00 82.81 71 ALA A CA 1
ATOM 569 C C . ALA A 1 71 ? 15.860 -11.836 -3.397 1.00 82.81 71 ALA A C 1
ATOM 571 O O . ALA A 1 71 ? 15.122 -12.137 -2.455 1.00 82.81 71 ALA A O 1
ATOM 572 N N . GLN A 1 72 ? 16.092 -10.576 -3.779 1.00 76.50 72 GLN A N 1
ATOM 573 C CA . GLN A 1 72 ? 15.478 -9.399 -3.159 1.00 76.50 72 GLN A CA 1
ATOM 574 C C . GLN A 1 72 ? 13.956 -9.405 -3.328 1.00 76.50 72 GLN A C 1
ATOM 576 O O . GLN A 1 72 ? 13.233 -9.334 -2.334 1.00 76.50 72 GLN A O 1
ATOM 581 N N . GLN A 1 73 ? 13.460 -9.617 -4.550 1.00 79.81 73 GLN A N 1
ATOM 582 C CA . GLN A 1 73 ? 12.022 -9.685 -4.817 1.00 79.81 73 GLN A CA 1
ATOM 583 C C . GLN A 1 73 ? 11.347 -10.804 -4.027 1.00 79.81 73 GLN A C 1
ATOM 585 O O . GLN A 1 73 ? 10.272 -10.627 -3.462 1.00 79.81 73 GLN A O 1
ATOM 590 N N . ARG A 1 74 ? 11.992 -11.969 -3.922 1.00 86.56 74 ARG A N 1
ATOM 591 C CA . ARG A 1 74 ? 11.488 -13.075 -3.103 1.00 86.56 74 ARG A CA 1
ATOM 592 C C . ARG A 1 74 ? 11.425 -12.715 -1.617 1.00 86.56 74 ARG A C 1
ATOM 594 O O . ARG A 1 74 ? 10.501 -13.168 -0.944 1.00 86.56 74 ARG A O 1
ATOM 601 N N . ALA A 1 75 ? 12.389 -11.958 -1.095 1.00 82.94 75 ALA A N 1
ATOM 602 C CA . ALA A 1 75 ? 12.357 -11.490 0.289 1.00 82.94 75 ALA A CA 1
ATOM 603 C C . ALA A 1 75 ? 11.190 -10.514 0.512 1.00 82.94 75 ALA A C 1
ATOM 605 O O . ALA A 1 75 ? 10.386 -10.740 1.413 1.00 82.94 75 ALA A O 1
ATOM 606 N N . MET A 1 76 ? 11.021 -9.536 -0.381 1.00 76.31 76 MET A N 1
ATOM 607 C CA . MET A 1 76 ? 9.901 -8.588 -0.359 1.00 76.31 76 MET A CA 1
ATOM 608 C C . MET A 1 76 ? 8.539 -9.294 -0.451 1.00 76.31 76 MET A C 1
ATOM 610 O O . MET A 1 76 ? 7.625 -9.000 0.314 1.00 76.31 76 MET A O 1
ATOM 614 N N . MET A 1 77 ? 8.398 -10.288 -1.333 1.00 83.69 77 MET A N 1
ATOM 615 C CA . MET A 1 77 ? 7.165 -11.075 -1.442 1.00 83.69 77 MET A CA 1
ATOM 616 C C . MET A 1 77 ? 6.879 -11.903 -0.182 1.00 83.69 77 MET A C 1
ATOM 618 O O . MET A 1 77 ? 5.718 -12.095 0.175 1.00 83.69 77 MET A O 1
ATOM 622 N N . ARG A 1 78 ? 7.915 -12.397 0.510 1.00 87.94 78 ARG A N 1
ATOM 623 C CA . ARG A 1 78 ? 7.748 -13.098 1.794 1.00 87.94 78 ARG A CA 1
ATOM 624 C C . ARG A 1 78 ? 7.283 -12.158 2.894 1.00 87.94 78 ARG A C 1
ATOM 626 O O . ARG A 1 78 ? 6.412 -12.551 3.657 1.00 87.94 78 ARG A O 1
ATOM 633 N N . GLU A 1 79 ? 7.840 -10.955 2.956 1.00 81.38 79 GLU A N 1
ATOM 634 C CA . GLU A 1 79 ? 7.419 -9.920 3.899 1.00 81.38 79 GLU A CA 1
ATOM 635 C C . GLU A 1 79 ? 5.962 -9.532 3.650 1.00 81.38 79 GLU A C 1
ATOM 637 O O . GLU A 1 79 ? 5.140 -9.653 4.552 1.00 81.38 79 GLU A O 1
ATOM 642 N N . LYS A 1 80 ? 5.603 -9.235 2.396 1.00 79.94 80 LYS A N 1
ATOM 643 C CA . LYS A 1 80 ? 4.219 -8.942 2.011 1.00 79.94 80 LYS A CA 1
ATOM 644 C C . LYS A 1 80 ? 3.255 -10.078 2.348 1.00 79.94 80 LYS A C 1
ATOM 646 O O . LYS A 1 80 ? 2.133 -9.823 2.770 1.00 79.94 80 LYS A O 1
ATOM 651 N N . ARG A 1 81 ? 3.674 -11.336 2.176 1.00 88.94 81 ARG A N 1
ATOM 652 C CA . ARG A 1 81 ? 2.874 -12.489 2.607 1.00 88.94 81 ARG A CA 1
ATOM 653 C C . ARG A 1 81 ? 2.649 -12.462 4.117 1.00 88.94 81 ARG A C 1
ATOM 655 O O . ARG A 1 81 ? 1.512 -12.605 4.528 1.00 88.94 81 ARG A O 1
ATOM 662 N N . THR A 1 82 ? 3.688 -12.238 4.918 1.00 86.56 82 THR A N 1
ATOM 663 C CA . THR A 1 82 ? 3.543 -12.128 6.377 1.00 86.56 82 THR A CA 1
ATOM 664 C C . THR A 1 82 ? 2.573 -11.007 6.763 1.00 86.56 82 THR A C 1
ATOM 666 O O . THR A 1 82 ? 1.709 -11.233 7.599 1.00 86.56 82 THR A O 1
ATOM 669 N N . GLN A 1 83 ? 2.659 -9.838 6.117 1.00 80.81 83 GLN A N 1
ATOM 670 C CA . GLN A 1 83 ? 1.727 -8.724 6.346 1.00 80.81 83 GLN A CA 1
ATOM 671 C C . GLN A 1 83 ? 0.278 -9.124 6.024 1.00 80.81 83 GLN A C 1
ATOM 673 O O . GLN A 1 83 ? -0.639 -8.895 6.812 1.00 80.81 83 GLN A O 1
ATOM 678 N N . LEU A 1 84 ? 0.065 -9.771 4.872 1.00 85.44 84 LEU A N 1
ATOM 679 C CA . LEU A 1 84 ? -1.249 -10.280 4.474 1.00 85.44 84 LEU A CA 1
ATOM 680 C C . LEU A 1 84 ? -1.763 -11.348 5.444 1.00 85.44 84 LEU A C 1
ATOM 682 O O . LEU A 1 84 ? -2.940 -11.318 5.785 1.00 85.44 84 LEU A O 1
ATOM 686 N N . ASP A 1 85 ? -0.900 -12.245 5.921 1.00 91.12 85 ASP A N 1
ATOM 687 C CA . ASP A 1 85 ? -1.258 -13.263 6.909 1.00 91.12 85 ASP A CA 1
ATOM 688 C C . ASP A 1 85 ? -1.699 -12.609 8.231 1.00 91.12 85 ASP A C 1
ATOM 690 O O . ASP A 1 85 ? -2.683 -13.046 8.826 1.00 91.12 85 ASP A O 1
ATOM 694 N N . THR A 1 86 ? -1.038 -11.531 8.675 1.00 84.50 86 THR A N 1
ATOM 695 C CA . THR A 1 86 ? -1.460 -10.755 9.856 1.00 84.50 86 THR A CA 1
ATOM 696 C C . THR A 1 86 ? -2.842 -10.130 9.656 1.00 84.50 86 THR A C 1
ATOM 698 O O . THR A 1 86 ? -3.693 -10.210 10.544 1.00 84.50 86 THR A O 1
ATOM 701 N N . ILE A 1 87 ? -3.089 -9.537 8.484 1.00 84.44 87 ILE A N 1
ATOM 702 C CA . ILE A 1 87 ? -4.389 -8.946 8.138 1.00 84.44 87 ILE A CA 1
ATOM 703 C C . ILE A 1 87 ? -5.484 -10.014 8.116 1.00 84.44 87 ILE A C 1
ATOM 705 O O . ILE A 1 87 ? -6.543 -9.809 8.707 1.00 84.44 87 ILE A O 1
ATOM 709 N N . ILE A 1 88 ? -5.226 -11.155 7.472 1.00 89.25 88 ILE A N 1
ATOM 710 C CA . ILE A 1 88 ? -6.163 -12.282 7.414 1.00 89.25 88 ILE A CA 1
ATOM 711 C C . ILE A 1 88 ? -6.487 -12.758 8.830 1.00 89.25 88 ILE A C 1
ATOM 713 O O . ILE A 1 88 ? -7.655 -12.845 9.180 1.00 89.25 88 ILE A O 1
ATOM 717 N N . GLN A 1 89 ? -5.487 -12.939 9.696 1.00 88.06 89 GLN A N 1
ATOM 718 C CA . GLN A 1 89 ? -5.730 -13.325 11.091 1.00 88.06 89 GLN A CA 1
ATOM 719 C C . GLN A 1 89 ? -6.573 -12.299 11.861 1.00 88.06 89 GLN A C 1
ATOM 721 O O . GLN A 1 89 ? -7.373 -12.676 12.718 1.00 88.06 89 GLN A O 1
ATOM 726 N N . ALA A 1 90 ? -6.385 -11.003 11.603 1.00 80.81 90 ALA A N 1
ATOM 727 C CA . ALA A 1 90 ? -7.191 -9.956 12.223 1.00 80.81 90 ALA A CA 1
ATOM 728 C C . ALA A 1 90 ? -8.643 -9.959 11.717 1.00 80.81 90 ALA A C 1
ATOM 730 O O . ALA A 1 90 ? -9.544 -9.619 12.483 1.00 80.81 90 ALA A O 1
ATOM 731 N N . LEU A 1 91 ? -8.874 -10.345 10.459 1.00 83.44 91 LEU A N 1
ATOM 732 C CA . LEU A 1 91 ? -10.212 -10.547 9.900 1.00 83.44 91 LEU A CA 1
ATOM 733 C C . LEU A 1 91 ? -10.863 -11.807 10.480 1.00 83.44 91 LEU A C 1
ATOM 735 O O . LEU A 1 91 ? -11.959 -11.706 11.022 1.00 83.44 91 LEU A O 1
ATOM 739 N N . ASP A 1 92 ? -10.157 -12.940 10.478 1.00 89.75 92 ASP A N 1
ATOM 740 C CA . ASP A 1 92 ? -10.643 -14.225 10.999 1.00 89.75 92 ASP A CA 1
ATOM 741 C C . ASP A 1 92 ? -11.102 -14.110 12.461 1.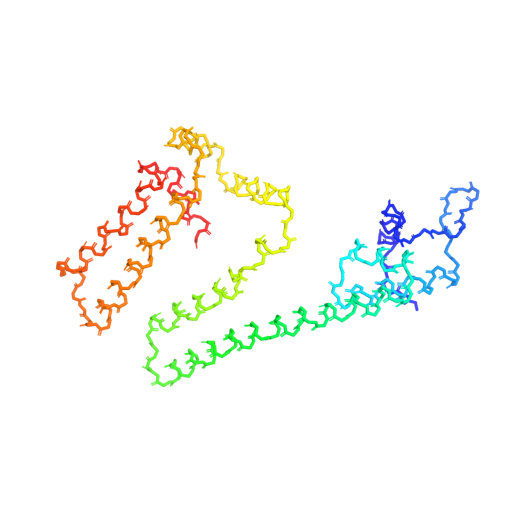00 89.75 92 ASP A C 1
ATOM 743 O O . ASP A 1 92 ? -12.149 -14.629 12.847 1.00 89.75 92 ASP A O 1
ATOM 747 N N . ARG A 1 93 ? -10.335 -13.398 13.300 1.00 82.12 93 ARG A N 1
ATOM 748 C CA . ARG A 1 93 ? -10.709 -13.144 14.704 1.00 82.12 93 ARG A CA 1
ATOM 749 C C . ARG A 1 93 ? -12.000 -12.342 14.810 1.00 82.12 93 ARG A C 1
ATOM 751 O O . ARG A 1 93 ? -12.836 -12.641 15.658 1.00 82.12 93 ARG A O 1
ATOM 758 N N . THR A 1 94 ? -12.161 -11.331 13.967 1.00 76.81 94 THR A N 1
ATOM 759 C CA . THR A 1 94 ? -13.352 -10.482 13.973 1.00 76.81 94 THR A CA 1
ATOM 760 C C . THR A 1 94 ? -14.576 -11.228 13.454 1.00 76.81 94 THR A C 1
ATOM 762 O O . THR A 1 94 ? -15.642 -11.104 14.052 1.00 76.81 94 THR A O 1
ATOM 765 N N . GLU A 1 95 ? -14.430 -12.077 12.435 1.00 83.69 95 GLU A N 1
ATOM 766 C CA . GLU A 1 95 ? -15.499 -12.979 11.987 1.00 83.69 95 GLU A CA 1
ATOM 767 C C . GLU A 1 95 ? -15.933 -13.943 13.105 1.00 83.69 95 GLU A C 1
ATOM 769 O O . GLU A 1 95 ? -17.119 -14.037 13.410 1.00 83.69 95 GLU A O 1
ATOM 774 N N . GLN A 1 96 ? -14.990 -14.575 13.813 1.00 86.12 96 GLN A N 1
ATOM 775 C CA . GLN A 1 96 ? -15.307 -15.469 14.940 1.00 86.12 96 GLN A CA 1
ATOM 776 C C . GLN A 1 96 ? -16.040 -14.758 16.090 1.00 86.12 96 GLN A C 1
ATOM 778 O O . GLN A 1 96 ? -16.931 -15.326 16.732 1.00 86.12 96 GLN A O 1
ATOM 783 N N . LEU A 1 97 ? -15.670 -13.508 16.374 1.00 78.94 97 LEU A N 1
ATOM 784 C CA . LEU A 1 97 ? -16.351 -12.697 17.382 1.00 78.94 97 LEU A CA 1
ATOM 785 C C . LEU A 1 97 ? -17.772 -12.328 16.937 1.00 78.94 97 LEU A C 1
ATOM 787 O O . LEU A 1 97 ? -18.689 -12.320 17.761 1.00 78.94 97 LEU A O 1
ATOM 791 N N . LEU A 1 98 ? -17.976 -12.060 15.644 1.00 75.44 98 LEU A N 1
ATOM 792 C CA . LEU A 1 98 ? -19.301 -11.786 15.079 1.00 75.44 98 LEU A CA 1
ATOM 793 C C . LEU A 1 98 ? -20.201 -13.022 15.185 1.00 75.44 98 LEU A C 1
ATOM 795 O O . LEU A 1 98 ? -21.321 -12.914 15.685 1.00 75.44 98 LEU A O 1
ATOM 799 N N . ASP A 1 99 ? -19.686 -14.196 14.820 1.00 83.31 99 ASP A N 1
ATOM 800 C CA . ASP A 1 99 ? -20.425 -15.464 14.860 1.00 83.31 99 ASP A CA 1
ATOM 801 C C . ASP A 1 99 ? -20.810 -15.899 16.282 1.00 83.31 99 ASP A C 1
ATOM 803 O O . ASP A 1 99 ? -21.865 -16.495 16.501 1.00 83.31 99 ASP A O 1
ATOM 807 N N . SER A 1 100 ? -19.975 -15.582 17.273 1.00 83.56 100 SER A N 1
ATOM 808 C CA . SER A 1 100 ? -20.250 -15.873 18.686 1.00 83.56 100 SER A CA 1
ATOM 809 C C . SER A 1 100 ? -21.162 -14.843 19.367 1.00 83.56 100 SER A C 1
ATOM 811 O O . SER A 1 100 ? -21.489 -15.002 20.545 1.00 83.56 100 SER A O 1
ATOM 813 N N . GLY A 1 101 ? -21.587 -13.790 18.654 1.00 75.19 101 GLY A N 1
ATOM 814 C CA . GLY A 1 101 ? -22.383 -12.691 19.210 1.00 75.19 101 GLY A CA 1
ATOM 815 C C . GLY A 1 101 ? -21.627 -11.833 20.232 1.00 75.19 101 GLY A C 1
ATOM 816 O O . GLY A 1 101 ? -22.250 -11.073 20.970 1.00 75.19 101 GLY A O 1
ATOM 817 N N . GLN A 1 102 ? -20.298 -11.966 20.292 1.00 66.06 102 GLN A N 1
ATOM 818 C CA . GLN A 1 102 ? -19.407 -11.241 21.204 1.00 66.06 102 GLN A CA 1
ATOM 819 C C . GLN A 1 102 ? -18.664 -10.090 20.514 1.00 66.06 102 GLN A C 1
ATOM 821 O O . GLN A 1 102 ? -17.878 -9.394 21.152 1.00 66.06 102 GLN A O 1
ATOM 826 N N . SER A 1 103 ? -18.902 -9.873 19.217 1.00 58.19 103 SER A N 1
ATOM 827 C CA . SER A 1 103 ? -18.274 -8.783 18.478 1.00 58.19 103 SER A CA 1
ATOM 828 C C . SER A 1 103 ? -18.704 -7.430 19.012 1.00 58.19 103 SER A C 1
ATOM 830 O O . SER A 1 103 ? -19.876 -7.054 18.958 1.00 58.19 103 SER A O 1
ATOM 832 N N . THR A 1 104 ? -17.710 -6.653 19.419 1.00 59.56 104 THR A N 1
ATOM 833 C CA . THR A 1 104 ? -17.845 -5.231 19.719 1.00 59.56 104 THR A CA 1
ATOM 834 C C . THR A 1 104 ? -17.344 -4.395 18.547 1.00 59.56 104 THR A C 1
ATOM 836 O O . THR A 1 104 ? -16.582 -4.854 17.692 1.00 59.56 104 THR A O 1
ATOM 839 N N . TRP A 1 105 ? -17.744 -3.127 18.512 1.00 51.66 105 TRP A N 1
ATOM 840 C CA . TRP A 1 105 ? -17.179 -2.149 17.585 1.00 51.66 105 TRP A CA 1
ATOM 841 C C . TRP A 1 105 ? -15.650 -2.008 17.749 1.00 51.66 105 TRP A C 1
ATOM 843 O O . TRP A 1 105 ? -14.958 -1.777 16.759 1.00 51.66 105 TRP A O 1
ATOM 853 N N . GLU A 1 106 ? -15.090 -2.251 18.947 1.00 52.91 106 GLU A N 1
ATOM 854 C CA . GLU A 1 106 ? -13.629 -2.276 19.147 1.00 52.91 106 GLU A CA 1
ATOM 855 C C . GLU A 1 106 ? -12.930 -3.359 18.319 1.00 52.91 106 GLU A C 1
ATOM 857 O O . GLU A 1 106 ? -11.801 -3.152 17.879 1.00 52.91 106 GLU A O 1
ATOM 862 N N . SER A 1 107 ? -13.588 -4.499 18.089 1.00 57.16 107 SER A N 1
ATOM 863 C CA . SER A 1 107 ? -13.016 -5.613 17.319 1.00 57.16 107 SER A CA 1
ATOM 864 C C . SER A 1 107 ? -12.814 -5.212 15.855 1.00 57.16 107 SER A C 1
ATOM 866 O O . SER A 1 107 ? -11.748 -5.427 15.283 1.00 57.16 107 SER A O 1
ATOM 868 N N . LEU A 1 108 ? -13.793 -4.500 15.285 1.00 56.47 108 LEU A N 1
ATOM 869 C CA . LEU A 1 108 ? -13.715 -3.933 13.936 1.00 56.47 108 LEU A CA 1
ATOM 870 C C . LEU A 1 108 ? -12.671 -2.809 13.841 1.00 56.47 108 LEU A C 1
ATOM 872 O O . LEU A 1 108 ? -11.895 -2.772 12.887 1.00 56.47 108 LEU A O 1
ATOM 876 N N . VAL A 1 109 ? -12.612 -1.916 14.837 1.00 56.94 109 VAL A N 1
ATOM 877 C CA . VAL A 1 109 ? -11.608 -0.838 14.892 1.00 56.94 109 VAL A CA 1
ATOM 878 C C . VAL A 1 109 ? -10.191 -1.403 15.006 1.00 56.94 109 VAL A C 1
ATOM 880 O O . VAL A 1 109 ? -9.297 -0.920 14.317 1.00 56.94 109 VAL A O 1
ATOM 883 N N . ASN A 1 110 ? -9.980 -2.453 15.804 1.00 61.06 110 ASN A N 1
ATOM 884 C CA . ASN A 1 110 ? -8.690 -3.130 15.924 1.00 61.06 110 ASN A CA 1
ATOM 885 C C . ASN A 1 110 ? -8.267 -3.768 14.592 1.00 61.06 110 ASN A C 1
ATOM 887 O O . ASN A 1 110 ? -7.146 -3.542 14.144 1.00 61.06 110 ASN A O 1
ATOM 891 N N . THR A 1 111 ? -9.168 -4.469 13.894 1.00 63.44 111 THR A N 1
ATOM 892 C CA . THR A 1 111 ? -8.873 -5.017 12.560 1.00 63.44 111 THR A CA 1
ATOM 893 C C . THR A 1 111 ? -8.503 -3.919 11.562 1.00 63.44 111 THR A C 1
ATOM 895 O O . THR A 1 111 ? -7.510 -4.054 10.847 1.00 63.44 111 THR A O 1
ATOM 898 N N . ILE A 1 112 ? -9.242 -2.804 11.542 1.00 65.25 112 ILE A N 1
ATOM 899 C CA . ILE A 1 112 ? -8.917 -1.642 10.699 1.00 65.25 112 ILE A CA 1
ATOM 900 C C . ILE A 1 112 ? -7.553 -1.060 11.086 1.00 65.25 112 ILE A C 1
ATOM 902 O O . ILE A 1 112 ? -6.766 -0.722 10.206 1.00 65.25 112 ILE A O 1
ATOM 906 N N . GLN A 1 113 ? -7.243 -0.978 12.378 1.00 58.53 113 GLN A N 1
ATOM 907 C CA . GLN A 1 113 ? -5.970 -0.468 12.871 1.00 58.53 113 GLN A CA 1
ATOM 908 C C . GLN A 1 113 ? -4.803 -1.385 12.492 1.00 58.53 113 GLN A C 1
ATOM 910 O O . GLN A 1 113 ? -3.790 -0.878 12.030 1.00 58.53 113 GLN A O 1
ATOM 915 N N . VAL A 1 114 ? -4.941 -2.709 12.594 1.00 65.56 114 VAL A N 1
ATOM 916 C CA . VAL A 1 114 ? -3.932 -3.671 12.117 1.00 65.56 114 VAL A CA 1
ATOM 917 C C . VAL A 1 114 ? -3.733 -3.528 10.610 1.00 65.56 114 VAL A C 1
ATOM 919 O O . VAL A 1 114 ? -2.603 -3.407 10.155 1.00 65.56 114 VAL A O 1
ATOM 922 N N . ILE A 1 115 ? -4.815 -3.438 9.833 1.00 66.62 115 ILE A N 1
ATOM 923 C CA . ILE A 1 115 ? -4.748 -3.201 8.384 1.00 66.62 115 ILE A CA 1
ATOM 924 C C . ILE A 1 115 ? -4.037 -1.880 8.064 1.00 66.62 115 ILE A C 1
ATOM 926 O O . ILE A 1 115 ? -3.254 -1.812 7.118 1.00 66.62 115 ILE A O 1
ATOM 930 N N . GLN A 1 116 ? -4.300 -0.823 8.833 1.00 60.38 116 GLN A N 1
ATOM 931 C CA . GLN A 1 116 ? -3.653 0.475 8.666 1.00 60.38 116 GLN A CA 1
ATOM 932 C C . GLN A 1 116 ? -2.196 0.467 9.135 1.00 60.38 116 GLN A C 1
ATOM 934 O O . GLN A 1 116 ? -1.384 1.133 8.508 1.00 60.38 116 GLN A O 1
ATOM 939 N N . MET A 1 117 ? -1.853 -0.264 10.197 1.00 57.72 117 MET A N 1
ATOM 940 C CA . MET A 1 117 ? -0.487 -0.409 10.709 1.00 57.72 117 MET A CA 1
ATOM 941 C C . MET A 1 117 ? 0.366 -1.241 9.757 1.00 57.72 117 MET A C 1
ATOM 943 O O . MET A 1 117 ? 1.437 -0.790 9.390 1.00 57.72 117 MET A O 1
ATOM 947 N N . GLU A 1 118 ? -0.137 -2.362 9.241 1.00 60.44 118 GLU A N 1
ATOM 948 C CA . GLU A 1 118 ? 0.544 -3.156 8.206 1.00 60.44 118 GLU A CA 1
ATOM 949 C C . GLU A 1 118 ? 0.714 -2.365 6.895 1.00 60.44 118 GLU A C 1
ATOM 951 O O . GLU A 1 118 ? 1.716 -2.512 6.200 1.00 60.44 118 GLU A O 1
ATOM 956 N N . GLN A 1 119 ? -0.219 -1.457 6.576 1.00 55.81 119 GLN A N 1
ATOM 957 C CA . GLN A 1 119 ? -0.052 -0.489 5.482 1.00 55.81 119 GLN A CA 1
ATOM 958 C C . GLN A 1 119 ? 0.916 0.662 5.811 1.00 55.81 119 GLN A C 1
ATOM 960 O O . GLN A 1 119 ? 1.444 1.282 4.889 1.00 55.81 119 GLN A O 1
ATOM 965 N N . LYS A 1 120 ? 1.135 0.973 7.096 1.00 49.91 120 LYS A N 1
ATOM 966 C CA . LYS A 1 120 ? 1.949 2.104 7.580 1.00 49.91 120 LYS A CA 1
ATOM 967 C C . LYS A 1 120 ? 3.305 1.704 8.168 1.00 49.91 120 LYS A C 1
ATOM 969 O O . LYS A 1 120 ? 4.075 2.600 8.499 1.00 49.91 120 LYS A O 1
ATOM 974 N N . GLN A 1 121 ? 3.633 0.418 8.283 1.00 45.50 121 GLN A N 1
ATOM 975 C CA . GLN A 1 121 ? 4.908 -0.037 8.835 1.00 45.50 121 GLN A CA 1
ATOM 976 C C . GLN A 1 121 ? 6.053 0.221 7.822 1.00 45.50 121 GLN A C 1
ATOM 978 O O . GLN A 1 121 ? 6.353 -0.599 6.960 1.00 45.50 121 GLN A O 1
ATOM 983 N N . ASP A 1 122 ? 6.663 1.407 7.916 1.00 46.62 122 ASP A N 1
ATOM 984 C CA . ASP A 1 122 ? 8.056 1.752 7.575 1.00 46.62 122 ASP A CA 1
ATOM 985 C C . ASP A 1 122 ? 8.669 1.256 6.250 1.00 46.62 122 ASP A C 1
ATOM 987 O O . ASP A 1 122 ? 9.766 0.693 6.199 1.00 46.62 122 ASP A O 1
ATOM 991 N N . TRP A 1 123 ? 8.033 1.583 5.125 1.00 38.88 123 TRP A N 1
ATOM 992 C CA . TRP A 1 123 ? 8.702 1.574 3.811 1.00 38.88 123 TRP A CA 1
ATOM 993 C C . TRP A 1 123 ? 9.179 2.952 3.337 1.00 38.88 123 TRP A C 1
ATOM 995 O O . TRP A 1 123 ? 10.075 3.036 2.492 1.00 38.88 123 TRP A O 1
ATOM 1005 N N . HIS A 1 124 ? 8.630 4.035 3.894 1.00 40.72 124 HIS A N 1
ATOM 1006 C CA . HIS A 1 124 ? 8.899 5.403 3.440 1.00 40.72 124 HIS A CA 1
ATOM 1007 C C . HIS A 1 124 ? 10.324 5.876 3.730 1.00 40.72 124 HIS A C 1
ATOM 1009 O O . HIS A 1 124 ? 10.965 6.444 2.845 1.00 40.72 124 HIS A O 1
ATOM 1015 N N . ASP A 1 125 ? 10.849 5.566 4.914 1.00 44.34 125 ASP A N 1
ATOM 1016 C CA . ASP A 1 125 ? 12.198 5.982 5.308 1.00 44.34 125 ASP A CA 1
ATOM 1017 C C . ASP A 1 125 ? 13.304 5.040 4.828 1.00 44.34 125 ASP A C 1
ATOM 1019 O O . ASP A 1 125 ? 14.473 5.425 4.793 1.00 44.34 125 ASP A O 1
ATOM 1023 N N . LYS A 1 126 ? 12.949 3.825 4.391 1.00 39.84 126 LYS A N 1
ATOM 1024 C CA . LYS A 1 126 ? 13.911 2.796 3.975 1.00 39.84 126 LYS A CA 1
ATOM 1025 C C . LYS A 1 126 ? 14.150 2.731 2.459 1.00 39.84 126 LYS A C 1
ATOM 1027 O O . LYS A 1 126 ? 15.228 2.299 2.056 1.00 39.84 126 LYS A O 1
ATOM 1032 N N . TYR A 1 127 ? 13.192 3.156 1.623 1.00 35.94 127 TYR A N 1
ATOM 1033 C CA . TYR A 1 127 ? 13.238 2.914 0.166 1.00 35.94 127 TYR A CA 1
ATOM 1034 C C . TYR A 1 127 ? 12.970 4.124 -0.741 1.00 35.94 127 TYR A C 1
ATOM 1036 O O . TYR A 1 127 ? 13.194 4.011 -1.946 1.00 35.94 127 TYR A O 1
ATOM 1044 N N . PHE A 1 128 ? 12.528 5.273 -0.216 1.00 38.41 128 PHE A N 1
ATOM 1045 C CA . PHE A 1 128 ? 12.238 6.445 -1.048 1.00 38.41 128 PHE A CA 1
ATOM 1046 C C . PHE A 1 128 ? 13.337 7.502 -0.970 1.00 38.41 128 PHE A C 1
ATOM 1048 O O . PHE A 1 128 ? 13.814 7.873 0.105 1.00 38.41 128 PHE A O 1
ATOM 1055 N N . THR A 1 129 ? 13.722 8.028 -2.131 1.00 52.19 129 THR A N 1
ATOM 1056 C CA . THR A 1 129 ? 14.655 9.155 -2.205 1.00 52.19 129 THR A CA 1
ATOM 1057 C C . THR A 1 129 ? 13.976 10.441 -1.703 1.00 52.19 129 THR A C 1
ATOM 1059 O O . THR A 1 129 ? 12.743 10.539 -1.693 1.00 52.19 129 THR A O 1
ATOM 1062 N N . PRO A 1 130 ? 14.742 11.471 -1.293 1.00 51.41 130 PRO A N 1
ATOM 1063 C CA . PRO A 1 130 ? 14.185 12.766 -0.893 1.00 51.41 130 PRO A CA 1
ATOM 1064 C C . PRO A 1 130 ? 13.181 13.364 -1.898 1.00 51.41 130 PRO A C 1
ATOM 1066 O O . PRO A 1 130 ? 12.168 13.919 -1.479 1.00 51.41 130 PRO A O 1
ATOM 1069 N N . GLU A 1 131 ? 13.400 13.181 -3.204 1.00 47.50 131 GLU A N 1
ATOM 1070 C CA . GLU A 1 131 ? 12.495 13.656 -4.266 1.00 47.50 131 GLU A CA 1
ATOM 1071 C C . GLU A 1 131 ? 11.143 12.933 -4.281 1.00 47.50 131 GLU A C 1
ATOM 1073 O O . GLU A 1 131 ? 10.106 13.555 -4.497 1.00 47.50 131 GLU A O 1
ATOM 1078 N N . GLN A 1 132 ? 11.109 11.631 -3.998 1.00 41.66 132 GLN A N 1
ATOM 1079 C CA . GLN A 1 132 ? 9.853 10.876 -3.987 1.00 41.66 132 GLN A CA 1
ATOM 1080 C C . GLN A 1 132 ? 8.986 11.234 -2.773 1.00 41.66 132 GLN A C 1
ATOM 1082 O O . GLN A 1 132 ? 7.759 11.300 -2.878 1.00 41.66 132 GLN A O 1
ATOM 1087 N N . ARG A 1 133 ? 9.619 11.564 -1.639 1.00 48.38 133 ARG A N 1
ATOM 1088 C CA . ARG A 1 133 ? 8.927 12.131 -0.470 1.00 48.38 133 ARG A CA 1
ATOM 1089 C C . ARG A 1 133 ? 8.346 13.513 -0.771 1.00 48.38 133 ARG A C 1
ATOM 1091 O O . ARG A 1 133 ? 7.243 13.823 -0.326 1.00 48.38 133 ARG A O 1
ATOM 1098 N N . GLN A 1 134 ? 9.035 14.308 -1.587 1.00 51.53 134 GLN A N 1
ATOM 1099 C CA . GLN A 1 134 ? 8.527 15.589 -2.071 1.00 51.53 134 GLN A CA 1
ATOM 1100 C C . GLN A 1 134 ? 7.322 15.410 -3.010 1.00 51.53 134 GLN A C 1
ATOM 1102 O O . GLN A 1 134 ? 6.314 16.083 -2.833 1.00 51.53 134 GLN A O 1
ATOM 1107 N N . THR A 1 135 ? 7.349 14.437 -3.927 1.00 44.31 135 THR A N 1
ATOM 1108 C CA . THR A 1 135 ? 6.193 14.124 -4.793 1.00 44.31 135 THR A CA 1
ATOM 1109 C C . THR A 1 135 ? 4.967 13.672 -3.991 1.00 44.31 135 THR A C 1
ATOM 1111 O O . THR A 1 135 ? 3.835 14.016 -4.327 1.00 44.31 135 THR A O 1
ATOM 1114 N N . MET A 1 136 ? 5.165 12.924 -2.904 1.00 40.94 136 MET A N 1
ATOM 1115 C CA . MET A 1 136 ? 4.072 12.543 -2.005 1.00 40.94 136 MET A CA 1
ATOM 1116 C C . MET A 1 136 ? 3.524 13.734 -1.206 1.00 40.94 136 MET A C 1
ATOM 1118 O O . MET A 1 136 ? 2.308 13.837 -1.047 1.00 40.94 136 MET A O 1
ATOM 1122 N N . GLN A 1 137 ? 4.384 14.664 -0.769 1.00 51.31 137 GLN A N 1
ATOM 1123 C CA . GLN A 1 137 ? 3.948 15.945 -0.192 1.00 51.31 137 GLN A CA 1
ATOM 1124 C C . GLN A 1 137 ? 3.134 16.768 -1.203 1.00 51.31 137 GLN A C 1
ATOM 1126 O O . GLN A 1 137 ? 2.081 17.287 -0.852 1.00 51.31 137 GLN A O 1
ATOM 1131 N N . GLU A 1 138 ? 3.546 16.813 -2.470 1.00 53.25 138 GLU A N 1
ATOM 1132 C CA . GLU A 1 138 ? 2.812 17.503 -3.540 1.00 53.25 138 GLU A CA 1
ATOM 1133 C C . GLU A 1 138 ? 1.459 16.843 -3.859 1.00 53.25 138 GLU A C 1
ATOM 1135 O O . GLU A 1 138 ? 0.483 17.525 -4.176 1.00 53.25 138 GLU A O 1
ATOM 1140 N N . LEU A 1 139 ? 1.371 15.511 -3.785 1.00 44.78 139 LEU A N 1
ATOM 1141 C CA . LEU A 1 139 ? 0.107 14.783 -3.937 1.00 44.78 139 LEU A CA 1
ATOM 1142 C C . LEU A 1 139 ? -0.833 15.048 -2.756 1.00 44.78 139 LEU A C 1
ATOM 1144 O O . LEU A 1 139 ? -2.018 15.284 -2.981 1.00 44.78 139 LEU A O 1
ATOM 1148 N N . HIS A 1 140 ? -0.297 15.094 -1.532 1.00 49.47 140 HIS A N 1
ATOM 1149 C CA . HIS A 1 140 ? -1.037 15.495 -0.337 1.00 49.47 140 HIS A CA 1
ATOM 1150 C C . HIS A 1 140 ? -1.540 16.945 -0.439 1.00 49.47 140 HIS A C 1
ATOM 1152 O O . HIS A 1 140 ? -2.705 17.216 -0.144 1.00 49.47 140 HIS A O 1
ATOM 1158 N N . GLU A 1 141 ? -0.717 17.869 -0.945 1.00 51.91 141 GLU A N 1
ATOM 1159 C CA . GLU A 1 141 ? -1.126 19.249 -1.229 1.00 51.91 141 GLU A CA 1
ATOM 1160 C C . GLU A 1 141 ? -2.257 19.309 -2.266 1.00 51.91 141 GLU A C 1
ATOM 1162 O O . GLU A 1 141 ? -3.191 20.096 -2.102 1.00 51.91 141 GLU A O 1
ATOM 1167 N N . LYS A 1 142 ? -2.225 18.463 -3.306 1.00 56.41 142 LYS A N 1
ATOM 1168 C CA . LYS A 1 142 ? -3.255 18.403 -4.362 1.00 56.41 142 LYS A CA 1
ATOM 1169 C C . LYS A 1 142 ? -4.606 17.852 -3.895 1.00 56.41 142 LYS A C 1
ATOM 1171 O O . LYS A 1 142 ? -5.612 18.175 -4.520 1.00 56.41 142 LYS A O 1
ATOM 1176 N N . SER A 1 143 ? -4.648 17.074 -2.812 1.00 48.75 143 SER A N 1
ATOM 1177 C CA . SER A 1 143 ? -5.892 16.542 -2.224 1.00 48.75 143 SER A CA 1
ATOM 1178 C C . SER A 1 143 ? -6.739 17.575 -1.467 1.00 48.75 143 SER A C 1
ATOM 1180 O O . SER A 1 143 ? -7.918 17.322 -1.224 1.00 48.75 143 SER A O 1
ATOM 1182 N N . TYR A 1 144 ? -6.185 18.741 -1.123 1.00 57.69 144 TYR A N 1
ATOM 1183 C CA . TYR A 1 144 ? -6.951 19.861 -0.563 1.00 57.69 144 TYR A CA 1
ATOM 1184 C C . TYR A 1 144 ? -7.574 20.719 -1.673 1.00 57.69 144 TYR A C 1
ATOM 1186 O O . TYR A 1 144 ? -7.077 20.756 -2.801 1.00 57.69 144 TYR A O 1
ATOM 1194 N N . THR A 1 145 ? -8.655 21.444 -1.378 1.00 73.50 145 THR A N 1
ATOM 1195 C CA . THR A 1 145 ? -9.128 22.513 -2.275 1.00 73.50 145 THR A CA 1
ATOM 1196 C C . THR A 1 145 ? -8.106 23.653 -2.316 1.00 73.50 145 THR A C 1
ATOM 1198 O O . THR A 1 145 ? -7.288 23.797 -1.404 1.00 73.50 145 THR A O 1
ATOM 1201 N N . ASP A 1 146 ? -8.129 24.479 -3.366 1.00 72.94 146 ASP A N 1
ATOM 1202 C CA . ASP A 1 146 ? -7.263 25.667 -3.450 1.00 72.94 146 ASP A CA 1
ATOM 1203 C C . ASP A 1 146 ? -7.447 26.602 -2.247 1.00 72.94 146 ASP A C 1
ATOM 1205 O O . ASP A 1 146 ? -6.471 27.097 -1.684 1.00 72.94 146 ASP A O 1
ATOM 1209 N N . GLU A 1 147 ? -8.691 26.764 -1.797 1.00 73.75 147 GLU A N 1
ATOM 1210 C CA . GLU A 1 147 ? -9.034 27.562 -0.620 1.00 73.75 147 GLU A CA 1
ATOM 1211 C C . GLU A 1 147 ? -8.472 26.940 0.665 1.00 73.75 147 GLU A C 1
ATOM 1213 O O . GLU A 1 147 ? -7.818 27.635 1.442 1.00 73.75 147 GLU A O 1
ATOM 1218 N N . ALA A 1 148 ? -8.612 25.623 0.863 1.00 65.62 148 ALA A N 1
ATOM 1219 C CA . ALA A 1 148 ? -8.039 24.943 2.025 1.00 65.62 148 ALA A CA 1
ATOM 1220 C C . ALA A 1 148 ? -6.500 24.972 2.019 1.00 65.62 148 ALA A C 1
ATOM 1222 O O . ALA A 1 148 ? -5.890 25.126 3.077 1.00 65.62 148 ALA A O 1
ATOM 1223 N N . ARG A 1 149 ? -5.854 24.897 0.845 1.00 70.62 149 ARG A N 1
ATOM 1224 C CA . ARG A 1 149 ? -4.395 25.069 0.708 1.00 70.62 149 ARG A CA 1
ATOM 1225 C C . ARG A 1 149 ? -3.944 26.460 1.138 1.00 70.62 149 ARG A C 1
ATOM 1227 O O . ARG A 1 149 ? -2.939 26.590 1.837 1.00 70.62 149 ARG A O 1
ATOM 1234 N N . GLN A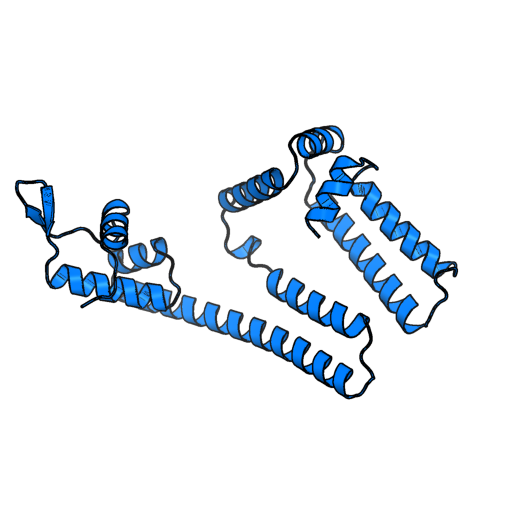 1 150 ? -4.656 27.496 0.700 1.00 75.00 150 GLN A N 1
ATOM 1235 C CA . GLN A 1 150 ? -4.327 28.873 1.051 1.00 75.00 150 GLN A CA 1
ATOM 1236 C C . GLN A 1 150 ? -4.502 29.106 2.556 1.00 75.00 150 GLN A C 1
ATOM 1238 O O . GLN A 1 150 ? -3.588 29.613 3.205 1.00 75.00 150 GLN A O 1
ATOM 1243 N N . ARG A 1 151 ? -5.609 28.622 3.129 1.00 74.50 151 ARG A N 1
ATOM 1244 C CA . ARG A 1 151 ? -5.858 28.677 4.575 1.00 74.50 151 ARG A CA 1
ATOM 1245 C C . ARG A 1 151 ? -4.809 27.912 5.372 1.00 74.50 151 ARG A C 1
ATOM 1247 O O . ARG A 1 151 ? -4.286 28.451 6.337 1.00 74.50 151 ARG A O 1
ATOM 1254 N N . LEU A 1 152 ? -4.411 26.711 4.952 1.00 67.25 152 LEU A N 1
ATOM 1255 C CA . LEU A 1 152 ? -3.348 25.951 5.622 1.00 67.25 152 LEU A CA 1
ATOM 1256 C C . LEU A 1 152 ? -2.014 26.710 5.667 1.00 67.25 152 LEU A C 1
ATOM 1258 O O . LEU A 1 152 ? -1.361 26.705 6.708 1.00 67.25 152 LEU A O 1
ATOM 1262 N N . LYS A 1 153 ? -1.634 27.402 4.582 1.00 76.06 153 LYS A N 1
ATOM 1263 C CA . LYS A 1 153 ? -0.420 28.240 4.544 1.00 76.06 153 LYS A CA 1
ATOM 1264 C C . LYS A 1 153 ? -0.504 29.450 5.480 1.00 76.06 153 LYS A C 1
ATOM 1266 O O . LYS A 1 153 ? 0.502 29.831 6.068 1.00 76.06 153 LYS A O 1
ATOM 1271 N N . GLU A 1 154 ? -1.686 30.044 5.632 1.00 75.94 154 GLU A N 1
ATOM 1272 C CA . GLU A 1 154 ? -1.926 31.163 6.556 1.00 75.94 154 GLU A CA 1
ATOM 1273 C C . GLU A 1 154 ? -1.951 30.706 8.024 1.00 75.94 154 GLU A C 1
ATOM 1275 O O . GLU A 1 154 ? -1.434 31.388 8.909 1.00 75.94 154 GLU A O 1
ATOM 1280 N N . LEU A 1 155 ? -2.526 29.531 8.289 1.00 69.06 155 LEU A N 1
ATOM 1281 C CA . LEU A 1 155 ? -2.646 28.954 9.626 1.00 69.06 155 LEU A CA 1
ATOM 1282 C C . LEU A 1 155 ? -1.321 28.387 10.132 1.00 69.06 155 LEU A C 1
ATOM 1284 O O . LEU A 1 155 ? -1.029 28.512 11.322 1.00 69.06 155 LEU A O 1
ATOM 1288 N N . HIS A 1 156 ? -0.508 27.808 9.252 1.00 74.19 156 HIS A N 1
ATOM 1289 C CA . HIS A 1 156 ? 0.799 27.238 9.575 1.00 74.19 156 HIS A CA 1
ATOM 1290 C C . HIS A 1 156 ? 1.894 27.972 8.788 1.00 74.19 156 HIS A C 1
ATOM 1292 O O . HIS A 1 156 ? 2.430 27.433 7.821 1.00 74.19 156 HIS A O 1
ATOM 1298 N N . PRO A 1 157 ? 2.239 29.215 9.190 1.00 66.25 157 PRO A N 1
ATOM 1299 C CA . PRO A 1 157 ? 3.226 30.036 8.482 1.00 66.25 157 PRO A CA 1
ATOM 1300 C C . PRO A 1 157 ? 4.642 29.440 8.530 1.00 66.25 157 PRO A C 1
ATOM 1302 O O . PRO A 1 157 ? 5.476 29.754 7.684 1.00 66.25 157 PRO A O 1
ATOM 1305 N N . ASN A 1 158 ? 4.902 28.559 9.500 1.00 71.81 158 ASN A N 1
ATOM 1306 C CA . ASN A 1 158 ? 6.107 27.743 9.569 1.00 71.81 158 ASN A CA 1
ATOM 1307 C C . ASN A 1 158 ? 5.800 26.333 9.060 1.00 71.81 158 ASN A C 1
ATOM 1309 O O . ASN A 1 158 ? 4.727 25.792 9.331 1.00 71.81 158 ASN A O 1
ATOM 1313 N N . LYS A 1 159 ? 6.764 25.721 8.362 1.00 63.12 159 LYS A N 1
ATOM 1314 C CA . LYS A 1 159 ? 6.635 24.339 7.892 1.00 63.12 159 LYS A CA 1
ATOM 1315 C C . LYS A 1 159 ? 6.453 23.410 9.093 1.00 63.12 159 LYS A C 1
ATOM 1317 O O . LYS A 1 159 ? 7.234 23.478 10.038 1.00 63.12 159 LYS A O 1
ATOM 1322 N N . TRP A 1 160 ? 5.447 22.542 9.020 1.00 61.03 160 TRP A N 1
ATOM 1323 C CA . TRP A 1 160 ? 5.242 21.463 9.982 1.00 61.03 160 TRP A CA 1
ATOM 1324 C C . TRP A 1 160 ? 6.530 20.646 10.135 1.00 61.03 160 TRP A C 1
ATOM 1326 O O . TRP A 1 160 ? 7.079 20.172 9.134 1.00 61.03 160 TRP A O 1
ATOM 1336 N N . THR A 1 161 ? 7.039 20.537 11.362 1.00 71.12 161 THR A N 1
ATOM 1337 C CA . THR A 1 161 ? 8.317 19.869 11.636 1.00 71.12 161 THR A CA 1
ATOM 1338 C C . THR A 1 161 ? 8.114 18.416 12.062 1.00 71.12 161 THR A C 1
ATOM 1340 O O . THR A 1 161 ? 7.027 18.025 12.483 1.00 71.12 161 THR A O 1
ATOM 1343 N N . GLU A 1 162 ? 9.173 17.606 11.996 1.00 54.53 162 GLU A N 1
ATOM 1344 C CA . GLU A 1 162 ? 9.158 16.238 12.540 1.00 54.53 162 GLU A CA 1
ATOM 1345 C C . GLU A 1 162 ? 8.830 16.227 14.040 1.00 54.53 162 GLU A C 1
ATOM 1347 O O . GLU A 1 162 ? 8.022 15.418 14.480 1.00 54.53 162 GLU A O 1
ATOM 1352 N N . ALA A 1 163 ? 9.353 17.190 14.806 1.00 63.97 163 ALA A N 1
ATOM 1353 C CA . ALA A 1 163 ? 9.059 17.324 16.233 1.00 63.97 163 ALA A CA 1
ATOM 1354 C C . ALA A 1 163 ? 7.586 17.687 16.512 1.00 63.97 163 ALA A C 1
ATOM 1356 O O . ALA A 1 163 ? 7.034 17.305 17.544 1.00 63.97 163 ALA A O 1
ATOM 1357 N N . ASP A 1 164 ? 6.932 18.429 15.612 1.00 67.69 164 ASP A N 1
ATOM 1358 C CA . ASP A 1 164 ? 5.491 18.688 15.713 1.00 67.69 164 ASP A CA 1
ATOM 1359 C C . ASP A 1 164 ? 4.679 17.433 15.372 1.00 67.69 164 ASP A C 1
ATOM 1361 O O . ASP A 1 164 ? 3.689 17.144 16.046 1.00 67.69 164 ASP A O 1
ATOM 1365 N N . GLN A 1 165 ? 5.130 16.650 14.387 1.00 62.41 165 GLN A N 1
ATOM 1366 C CA . GLN A 1 165 ? 4.514 15.369 14.048 1.00 62.41 165 GLN A CA 1
ATOM 1367 C C . GLN A 1 165 ? 4.620 14.360 15.196 1.00 62.41 165 GLN A C 1
ATOM 1369 O O . GLN A 1 165 ? 3.631 13.710 15.530 1.00 62.41 165 GLN A O 1
ATOM 1374 N N . GLU A 1 166 ? 5.791 14.246 15.820 1.00 60.75 166 GLU A N 1
ATOM 1375 C CA . GLU A 1 166 ? 6.039 13.345 16.947 1.00 60.75 166 GLU A CA 1
ATOM 1376 C C . GLU A 1 166 ? 5.166 13.712 18.156 1.00 60.75 166 GLU A C 1
ATOM 1378 O O . GLU A 1 166 ? 4.458 12.859 18.690 1.00 60.75 166 GLU A O 1
ATOM 1383 N N . ARG A 1 167 ? 5.084 15.006 18.493 1.00 70.38 167 ARG A N 1
ATOM 1384 C CA . ARG A 1 167 ? 4.210 15.514 19.564 1.00 70.38 167 ARG A CA 1
ATOM 1385 C C . ARG A 1 167 ? 2.736 15.177 19.328 1.00 70.38 167 ARG A C 1
ATOM 1387 O O . ARG A 1 167 ? 2.021 14.817 20.261 1.00 70.38 167 ARG A O 1
ATOM 1394 N N . VAL A 1 168 ? 2.261 15.300 18.087 1.00 67.12 168 VAL A N 1
ATOM 1395 C CA . VAL A 1 168 ? 0.880 14.945 17.731 1.00 67.12 168 VAL A CA 1
ATOM 1396 C C . VAL A 1 168 ? 0.662 13.434 17.813 1.00 67.12 168 VAL A C 1
ATOM 1398 O O . VAL A 1 168 ? -0.365 13.000 18.336 1.00 67.12 168 VAL A O 1
ATOM 1401 N N . ASN A 1 169 ? 1.626 12.627 17.367 1.00 62.75 169 ASN A N 1
ATOM 1402 C CA . ASN A 1 169 ? 1.547 11.170 17.468 1.00 62.75 169 ASN A CA 1
ATOM 1403 C C . ASN A 1 169 ? 1.412 10.710 18.931 1.00 62.75 169 ASN A C 1
ATOM 1405 O O . ASN A 1 169 ? 0.552 9.879 19.227 1.00 62.75 169 ASN A O 1
ATOM 1409 N N . GLU A 1 170 ? 2.192 11.284 19.851 1.00 72.31 170 GLU A N 1
ATOM 1410 C CA . GLU A 1 170 ? 2.105 10.991 21.291 1.00 72.31 170 GLU A CA 1
ATOM 1411 C C . GLU A 1 170 ? 0.717 11.314 21.868 1.00 72.31 170 GLU A C 1
ATOM 1413 O O . GLU A 1 170 ? 0.140 10.525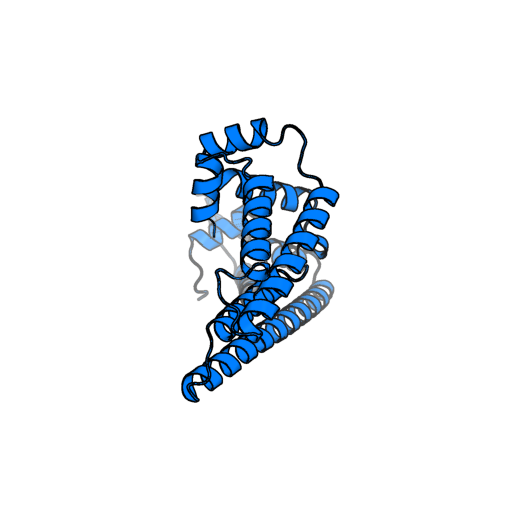 22.620 1.00 72.31 170 GLU A O 1
ATOM 1418 N N . GLN A 1 171 ? 0.140 12.453 21.482 1.00 73.31 171 GLN A N 1
ATOM 1419 C CA . GLN A 1 171 ? -1.182 12.877 21.948 1.00 73.31 171 GLN A CA 1
ATOM 1420 C C . GLN A 1 171 ? -2.315 12.002 21.391 1.00 73.31 171 GLN A C 1
ATOM 1422 O O . GLN A 1 171 ? -3.262 11.690 22.117 1.00 73.31 171 GLN A O 1
ATOM 1427 N N . TYR A 1 172 ? -2.218 11.554 20.134 1.00 67.31 172 TYR A N 1
ATOM 1428 C CA . TYR A 1 172 ? -3.161 10.582 19.573 1.00 67.31 172 TYR A CA 1
ATOM 1429 C C . TYR A 1 172 ? -3.034 9.204 20.233 1.00 67.31 172 TYR A C 1
ATOM 1431 O O . TYR A 1 172 ? -4.055 8.556 20.467 1.00 67.31 172 TYR A O 1
ATOM 1439 N N . ALA A 1 173 ? -1.820 8.765 20.581 1.00 66.19 173 ALA A N 1
ATOM 1440 C CA . ALA A 1 173 ? -1.611 7.522 21.324 1.00 66.19 173 ALA A CA 1
ATOM 1441 C C . ALA A 1 173 ? -2.241 7.587 22.728 1.00 66.19 173 ALA A C 1
ATOM 1443 O O . ALA A 1 173 ? -2.927 6.651 23.148 1.00 66.19 173 ALA A O 1
ATOM 1444 N N . LEU A 1 174 ? -2.084 8.719 23.424 1.00 76.56 174 LEU A N 1
ATOM 1445 C CA . LEU A 1 174 ? -2.751 8.975 24.700 1.00 76.56 174 LEU A CA 1
ATOM 1446 C C . LEU A 1 174 ? -4.277 8.936 24.555 1.00 76.56 174 LEU A C 1
ATOM 1448 O O . LEU A 1 174 ? -4.935 8.205 25.297 1.00 76.56 174 LEU A O 1
ATOM 1452 N N . LEU A 1 175 ? -4.837 9.660 23.581 1.00 71.31 175 LEU A N 1
ATOM 1453 C CA . LEU A 1 175 ? -6.277 9.661 23.315 1.00 71.31 175 LEU A CA 1
ATOM 1454 C C . LEU A 1 175 ? -6.805 8.245 23.045 1.00 71.31 175 LEU A C 1
ATOM 1456 O O . LEU A 1 175 ? -7.829 7.858 23.607 1.00 71.31 175 LEU A O 1
ATOM 1460 N N . ALA A 1 176 ? -6.093 7.459 22.235 1.00 65.50 176 ALA A N 1
ATOM 1461 C CA . ALA A 1 176 ? -6.454 6.074 21.954 1.00 65.50 176 ALA A CA 1
ATOM 1462 C C . ALA A 1 176 ? -6.506 5.235 23.241 1.00 65.50 176 ALA A C 1
ATOM 1464 O O . ALA A 1 176 ? -7.502 4.554 23.478 1.00 65.50 176 ALA A O 1
ATOM 1465 N N . SER A 1 177 ? -5.496 5.342 24.112 1.00 75.75 177 SER A N 1
ATOM 1466 C CA . SER A 1 177 ? -5.483 4.627 25.398 1.00 75.75 177 SER A CA 1
ATOM 1467 C C . SER A 1 177 ? -6.619 5.045 26.343 1.00 75.75 177 SER A C 1
ATOM 1469 O O . SER A 1 177 ? -7.222 4.197 27.001 1.00 75.75 177 SER A O 1
ATOM 1471 N N . MET A 1 178 ? -6.961 6.339 26.384 1.00 78.06 178 MET A N 1
ATOM 1472 C CA . MET A 1 178 ? -8.064 6.848 27.204 1.00 78.06 178 MET A CA 1
ATOM 1473 C C . MET A 1 178 ? -9.401 6.288 26.722 1.00 78.06 178 MET A C 1
ATOM 1475 O O . MET A 1 178 ? -10.186 5.795 27.529 1.00 78.06 178 MET A O 1
ATOM 1479 N N . LEU A 1 179 ? -9.641 6.330 25.409 1.00 69.94 1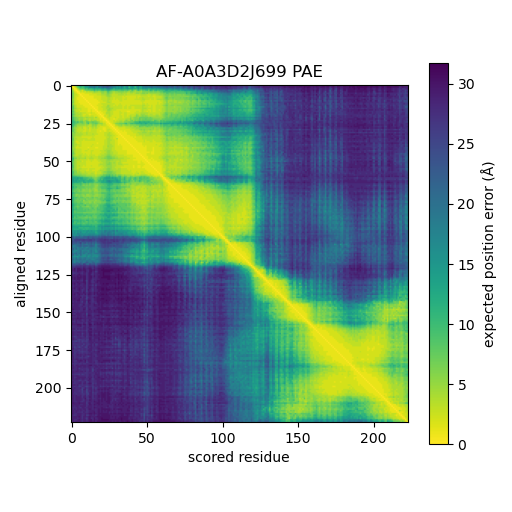79 LEU A N 1
ATOM 1480 C CA . LEU A 1 179 ? -10.861 5.806 24.799 1.00 69.94 179 LEU A CA 1
ATOM 1481 C C . LEU A 1 179 ? -10.977 4.290 24.992 1.00 69.94 179 LEU A C 1
ATOM 1483 O O . LEU A 1 179 ? -12.044 3.816 25.369 1.00 69.94 179 LEU A O 1
ATOM 1487 N N . GLN A 1 180 ? -9.884 3.541 24.818 1.00 73.56 180 GLN A N 1
ATOM 1488 C CA . GLN A 1 180 ? -9.849 2.099 25.089 1.00 73.56 180 GLN A CA 1
ATOM 1489 C C . GLN A 1 180 ? -10.257 1.775 26.531 1.00 73.56 180 GLN A C 1
ATOM 1491 O O . GLN A 1 180 ? -11.086 0.893 26.747 1.00 73.56 180 GLN A O 1
ATOM 1496 N N . ARG A 1 181 ? -9.717 2.507 27.514 1.00 86.00 181 ARG A N 1
ATOM 1497 C CA . ARG A 1 181 ? -10.065 2.322 28.930 1.00 86.00 181 ARG A CA 1
ATOM 1498 C C . ARG A 1 181 ? -11.538 2.631 29.204 1.00 86.00 181 ARG A C 1
ATOM 1500 O O . ARG A 1 181 ? -12.226 1.816 29.807 1.00 86.00 181 ARG A O 1
ATOM 1507 N N . LEU A 1 182 ? -12.023 3.780 28.734 1.00 83.44 182 LEU A N 1
ATOM 1508 C CA . LEU A 1 182 ? -13.405 4.229 28.934 1.00 83.44 182 LEU A CA 1
ATOM 1509 C C . LEU A 1 182 ? -14.428 3.240 28.381 1.00 83.44 182 LEU A C 1
ATOM 1511 O O . LEU A 1 182 ? -15.443 2.964 29.017 1.00 83.44 182 LEU A O 1
ATOM 1515 N N . VAL A 1 183 ? -14.143 2.701 27.199 1.00 77.81 183 VAL A N 1
ATOM 1516 C CA . VAL A 1 183 ? -14.997 1.713 26.546 1.00 77.81 183 VAL A CA 1
ATOM 1517 C C . VAL A 1 183 ? -14.983 0.390 27.315 1.00 77.81 183 VAL A C 1
ATOM 1519 O O . VAL A 1 183 ? -16.050 -0.151 27.597 1.00 77.81 183 VAL A O 1
ATOM 1522 N N . ALA A 1 184 ? -13.808 -0.088 27.738 1.00 80.31 184 ALA A N 1
ATOM 1523 C CA . ALA A 1 184 ? -13.687 -1.311 28.535 1.00 80.31 184 ALA A CA 1
ATOM 1524 C C . ALA A 1 184 ? -14.406 -1.219 29.896 1.00 80.31 184 ALA A C 1
ATOM 1526 O O . ALA A 1 184 ? -14.944 -2.210 30.385 1.00 80.31 184 ALA A O 1
ATOM 1527 N N . GLU A 1 185 ? -14.437 -0.030 30.501 1.00 87.50 185 GLU A N 1
ATOM 1528 C CA . GLU A 1 185 ? -15.129 0.241 31.766 1.00 87.50 185 GLU A CA 1
ATOM 1529 C C . GLU A 1 185 ? -16.643 0.477 31.587 1.00 87.50 185 GLU A C 1
ATOM 1531 O O . GLU A 1 185 ? -17.362 0.604 32.579 1.00 87.50 185 GLU A O 1
ATOM 1536 N N . GLY A 1 186 ? -17.146 0.542 30.346 1.00 87.81 186 GLY A N 1
ATOM 1537 C CA . GLY A 1 186 ? -18.535 0.913 30.062 1.00 87.81 186 GLY A CA 1
ATOM 1538 C C . GLY A 1 186 ? -18.883 2.308 30.592 1.00 87.81 186 GLY A C 1
ATOM 1539 O O . GLY A 1 186 ? -20.007 2.538 31.043 1.00 87.81 186 GLY A O 1
ATOM 1540 N N . ALA A 1 187 ? -17.901 3.214 30.604 1.00 84.56 187 ALA A N 1
ATOM 1541 C CA . ALA A 1 187 ? -18.020 4.523 31.220 1.00 84.56 187 ALA A CA 1
ATOM 1542 C C . ALA A 1 187 ? -19.099 5.366 30.528 1.00 84.56 187 ALA A C 1
ATOM 1544 O O . ALA A 1 187 ? -19.203 5.401 29.300 1.00 84.56 187 ALA A O 1
ATOM 1545 N N . ASP A 1 188 ? -19.883 6.090 31.328 1.00 86.56 188 ASP A N 1
ATOM 1546 C CA . ASP A 1 188 ? -20.864 7.047 30.819 1.00 86.56 188 ASP A CA 1
ATOM 1547 C C . ASP A 1 188 ? -20.153 8.092 29.932 1.00 86.56 188 ASP A C 1
ATOM 1549 O O . ASP A 1 188 ? -19.179 8.705 30.387 1.00 86.56 188 ASP A O 1
ATOM 1553 N N . PRO A 1 189 ? -20.610 8.347 28.692 1.00 82.81 189 PRO A N 1
ATOM 1554 C CA . PRO A 1 189 ? -20.085 9.424 27.854 1.00 82.81 189 PRO A CA 1
ATOM 1555 C C . PRO A 1 189 ? -20.134 10.812 28.511 1.00 82.81 189 PRO A C 1
ATOM 1557 O O . PRO A 1 189 ? -19.353 11.692 28.149 1.00 82.81 189 PRO A O 1
ATOM 1560 N N . ALA A 1 190 ? -21.028 11.026 29.481 1.00 89.00 190 ALA A N 1
ATOM 1561 C CA . ALA A 1 190 ? -21.105 12.247 30.281 1.00 89.00 190 ALA A CA 1
ATOM 1562 C C . ALA A 1 190 ? -20.136 12.262 31.482 1.00 89.00 190 ALA A C 1
ATOM 1564 O O . ALA A 1 190 ? -20.040 13.277 32.175 1.00 89.00 190 ALA A O 1
ATOM 1565 N N . SER A 1 191 ? -19.411 11.168 31.741 1.00 89.88 191 SER A N 1
ATOM 1566 C CA . SER A 1 191 ? -18.443 11.085 32.838 1.00 89.88 191 SER A CA 1
ATOM 1567 C C . SER A 1 191 ? -17.276 12.066 32.651 1.00 89.88 191 SER A C 1
ATOM 1569 O O . SER A 1 191 ? -16.905 12.379 31.515 1.00 89.88 191 SER A O 1
ATOM 1571 N N . PRO A 1 192 ? -16.644 12.533 33.746 1.00 90.31 192 PRO A N 1
ATOM 1572 C CA . PRO A 1 192 ? -15.498 13.440 33.667 1.00 90.31 192 PRO A CA 1
ATOM 1573 C C . PRO A 1 192 ? -14.365 12.915 32.776 1.00 90.31 192 PRO A C 1
ATOM 1575 O O . PRO A 1 192 ? -13.791 13.679 32.002 1.00 90.31 192 PRO A O 1
ATOM 1578 N N . ASP A 1 193 ? -14.090 11.611 32.829 1.00 84.12 193 ASP A N 1
ATOM 1579 C CA . ASP A 1 193 ? -13.023 10.977 32.053 1.00 84.12 193 ASP A CA 1
ATOM 1580 C C . ASP A 1 193 ? -13.376 10.896 30.556 1.00 84.12 193 ASP A C 1
ATOM 1582 O O . ASP A 1 193 ? -12.524 11.162 29.704 1.00 84.12 193 ASP A O 1
ATOM 1586 N N . ALA A 1 194 ? -14.640 10.607 30.218 1.00 82.88 194 ALA A N 1
ATOM 1587 C CA . ALA A 1 194 ? -15.119 10.626 28.834 1.00 82.88 194 ALA A CA 1
ATOM 1588 C C . ALA A 1 194 ? -15.130 12.042 28.247 1.00 82.88 194 ALA A C 1
ATOM 1590 O O . ALA A 1 194 ? -14.706 12.253 27.109 1.00 82.88 194 ALA A O 1
ATOM 1591 N N . GLN A 1 195 ? -15.527 13.034 29.046 1.00 87.69 195 GLN A N 1
ATOM 1592 C CA . GLN A 1 195 ? -15.457 14.441 28.661 1.00 87.69 195 GLN A CA 1
ATOM 1593 C C . GLN A 1 195 ? -14.007 14.918 28.499 1.00 87.69 195 GLN A C 1
ATOM 1595 O O . GLN A 1 195 ? -13.723 15.705 27.597 1.00 87.69 195 GLN A O 1
ATOM 1600 N N . ALA A 1 196 ? -13.066 14.408 29.300 1.00 86.56 196 ALA A N 1
ATOM 1601 C CA . ALA A 1 196 ? -11.642 14.693 29.135 1.00 86.56 196 ALA A CA 1
ATOM 1602 C C . ALA A 1 196 ? -11.083 14.118 27.821 1.00 86.56 196 ALA A C 1
ATOM 1604 O O . ALA A 1 196 ? -10.363 14.821 27.110 1.00 86.56 196 ALA A O 1
ATOM 1605 N N . ALA A 1 197 ? -11.455 12.887 27.451 1.00 82.06 197 ALA A N 1
ATOM 1606 C CA . ALA A 1 197 ? -11.078 12.299 26.163 1.00 82.06 197 ALA A CA 1
ATOM 1607 C C . ALA A 1 197 ? -11.682 13.078 24.980 1.00 82.06 197 ALA A C 1
ATOM 1609 O O . ALA A 1 197 ? -10.976 13.410 24.027 1.00 82.06 197 ALA A O 1
ATOM 1610 N N . ALA A 1 198 ? -12.964 13.451 25.066 1.00 74.62 198 ALA A N 1
ATOM 1611 C CA . ALA A 1 198 ? -13.629 14.269 24.052 1.00 74.62 198 ALA A CA 1
ATOM 1612 C C . ALA A 1 198 ? -12.965 15.647 23.899 1.00 74.62 198 ALA A C 1
ATOM 1614 O O . ALA A 1 198 ? -12.772 16.133 22.782 1.00 74.62 198 ALA A O 1
ATOM 1615 N N . LYS A 1 199 ? -12.559 16.260 25.018 1.00 82.88 199 LYS A N 1
ATOM 1616 C CA . LYS A 1 199 ? -11.818 17.522 25.020 1.00 82.88 199 LYS A CA 1
ATOM 1617 C C . LYS A 1 199 ? -10.461 17.374 24.335 1.00 82.88 199 LYS A C 1
ATOM 1619 O O . LYS A 1 199 ? -10.144 18.192 23.480 1.00 82.88 199 LYS A O 1
ATOM 1624 N N . LEU A 1 200 ? -9.699 16.324 24.645 1.00 79.31 200 LEU A N 1
ATOM 1625 C CA . LEU A 1 200 ? -8.404 16.058 24.011 1.00 79.31 200 LEU A CA 1
ATOM 1626 C C . LEU A 1 200 ? -8.546 15.817 22.500 1.00 79.31 200 LEU A C 1
ATOM 1628 O O . LEU A 1 200 ? -7.783 16.364 21.708 1.00 79.31 200 LEU A O 1
ATOM 1632 N N . GLN A 1 201 ? -9.559 15.059 22.076 1.00 75.50 201 GLN A N 1
ATOM 1633 C CA . GLN A 1 201 ? -9.867 14.864 20.658 1.00 75.50 201 GLN A CA 1
ATOM 1634 C C . GLN A 1 201 ? -10.205 16.185 19.957 1.00 75.50 201 GLN A C 1
ATOM 1636 O O . GLN A 1 201 ? -9.746 16.437 18.840 1.00 75.50 201 GLN A O 1
ATOM 1641 N N . HIS A 1 202 ? -10.995 17.038 20.613 1.00 75.88 202 HIS A N 1
ATOM 1642 C CA . HIS A 1 202 ? -11.320 18.365 20.106 1.00 75.88 202 HIS A CA 1
ATOM 1643 C C . HIS A 1 202 ? -10.075 19.256 20.016 1.00 75.88 202 HIS A C 1
ATOM 1645 O O . HIS A 1 202 ? -9.861 19.891 18.989 1.00 75.88 202 HIS A O 1
ATOM 1651 N N . GLU A 1 203 ? -9.222 19.267 21.041 1.00 79.44 203 GLU A N 1
ATOM 1652 C CA . GLU A 1 203 ? -7.965 20.023 21.065 1.00 79.44 203 GLU A CA 1
ATOM 1653 C C . GLU A 1 203 ? -7.003 19.573 19.956 1.00 79.44 203 GLU A C 1
ATOM 1655 O O . GLU A 1 203 ? -6.419 20.421 19.288 1.00 79.44 203 GLU A O 1
ATOM 1660 N N . LEU A 1 204 ? -6.902 18.268 19.685 1.00 73.12 204 LEU A N 1
ATOM 1661 C CA . LEU A 1 204 ? -6.113 17.719 18.577 1.00 73.12 204 LEU A CA 1
ATOM 1662 C C . LEU A 1 204 ? -6.640 18.160 17.208 1.00 73.12 204 LEU A C 1
ATOM 1664 O O . LEU A 1 204 ? -5.886 18.655 16.367 1.00 73.12 204 LEU A O 1
ATOM 1668 N N . TYR A 1 205 ? -7.953 18.036 17.000 1.00 67.56 205 TYR A N 1
ATOM 1669 C CA . TYR A 1 205 ? -8.602 18.484 15.770 1.00 67.56 205 TYR A CA 1
ATOM 1670 C C . TYR A 1 205 ? -8.418 19.993 15.554 1.00 67.56 205 TYR A C 1
ATOM 1672 O O . TYR A 1 205 ? -8.090 20.443 14.451 1.00 67.56 205 TYR A O 1
ATOM 1680 N N . MET A 1 206 ? -8.585 20.785 16.613 1.00 70.94 206 MET A N 1
ATOM 1681 C CA . MET A 1 206 ? -8.408 22.235 16.585 1.00 70.94 206 MET A CA 1
ATOM 1682 C C . MET A 1 206 ? -6.940 22.644 16.468 1.00 70.94 206 MET A C 1
ATOM 1684 O O . MET A 1 206 ? -6.656 23.665 15.855 1.00 70.94 206 MET A O 1
ATOM 1688 N N . GLY A 1 207 ? -5.994 21.865 16.988 1.00 69.50 207 GLY A N 1
ATOM 1689 C CA . GLY A 1 207 ? -4.563 22.150 16.879 1.00 69.50 207 GLY A CA 1
ATOM 1690 C C . GLY A 1 207 ? -4.088 22.174 15.427 1.00 69.50 207 GLY A C 1
ATOM 1691 O O . GLY A 1 207 ? -3.323 23.057 15.036 1.00 69.50 207 GLY A O 1
ATOM 1692 N N . PHE A 1 208 ? -4.607 21.257 14.606 1.00 66.25 208 PHE A N 1
ATOM 1693 C CA . PHE A 1 208 ? -4.288 21.207 13.181 1.00 66.25 208 PHE A CA 1
ATOM 1694 C C . PHE A 1 208 ? -5.150 22.160 12.343 1.00 66.25 208 PHE A C 1
ATOM 1696 O O . PHE A 1 208 ? -4.627 22.911 11.521 1.00 66.25 208 PHE A O 1
ATOM 1703 N N . THR A 1 209 ? -6.469 22.160 12.548 1.00 70.56 209 THR A N 1
ATOM 1704 C CA . THR A 1 209 ? -7.392 22.971 11.730 1.00 70.56 209 THR A CA 1
ATOM 1705 C C . THR A 1 209 ? -7.438 24.439 12.144 1.00 70.56 209 THR A C 1
ATOM 1707 O O . THR A 1 209 ? -7.936 25.265 11.387 1.00 70.56 209 THR A O 1
ATOM 1710 N N . LYS A 1 210 ? -6.988 24.774 13.360 1.00 72.62 210 LYS A N 1
ATOM 1711 C CA . LYS A 1 210 ? -7.180 26.075 14.029 1.00 72.62 210 LYS A CA 1
ATOM 1712 C C . LYS A 1 210 ? -8.630 26.580 13.998 1.00 72.62 210 LYS A C 1
ATOM 1714 O O . LYS A 1 210 ? -8.870 27.779 14.112 1.00 72.62 210 LYS A O 1
ATOM 1719 N N . GLY A 1 211 ? -9.599 25.669 13.862 1.00 66.38 211 GLY A N 1
ATOM 1720 C CA . GLY A 1 211 ? -11.020 25.998 13.731 1.00 66.38 211 GLY A CA 1
ATOM 1721 C C . GLY A 1 211 ? -11.461 26.450 12.339 1.00 66.38 211 GLY A C 1
ATOM 1722 O O . GLY A 1 211 ? -12.605 26.874 12.191 1.00 66.38 211 GLY A O 1
ATOM 1723 N N . ASP A 1 212 ? -10.600 26.363 11.323 1.00 77.69 212 ASP A N 1
ATOM 1724 C CA . ASP A 1 212 ? -10.956 26.711 9.950 1.00 77.69 212 ASP A CA 1
ATOM 1725 C C . ASP A 1 212 ? -11.882 25.649 9.336 1.00 77.69 212 ASP A C 1
ATOM 1727 O O . ASP A 1 212 ? -11.566 24.454 9.271 1.00 77.69 212 ASP A O 1
ATOM 1731 N N . ALA A 1 213 ? -13.067 26.097 8.921 1.00 70.56 213 ALA A N 1
ATOM 1732 C CA . ALA A 1 213 ? -14.147 25.230 8.469 1.00 70.56 213 ALA A CA 1
ATOM 1733 C C . ALA A 1 213 ? -13.838 24.530 7.137 1.00 70.56 213 ALA A C 1
ATOM 1735 O O . ALA A 1 213 ? -14.255 23.387 6.955 1.00 70.56 213 ALA A O 1
ATOM 1736 N N . GLU A 1 214 ? -13.086 25.171 6.238 1.00 67.81 214 GLU A N 1
ATOM 1737 C CA . GLU A 1 214 ? -12.729 24.609 4.929 1.00 67.81 214 GLU A CA 1
ATOM 1738 C C . GLU A 1 214 ? -11.616 23.566 5.052 1.00 67.81 214 GLU A C 1
ATOM 1740 O O . GLU A 1 214 ? -11.687 22.483 4.459 1.00 67.81 214 GLU A O 1
ATOM 1745 N N . VAL A 1 215 ? -10.621 23.836 5.903 1.00 62.91 215 VAL A N 1
ATOM 1746 C CA . VAL A 1 215 ? -9.586 22.852 6.251 1.00 62.91 215 VAL A CA 1
ATOM 1747 C C . VAL A 1 215 ? -10.222 21.645 6.948 1.00 62.91 215 VAL A C 1
ATOM 1749 O O . VAL A 1 215 ? -9.959 20.499 6.578 1.00 62.91 215 VAL A O 1
ATOM 1752 N N . GLY A 1 216 ? -11.131 21.889 7.895 1.00 59.06 216 GLY A N 1
ATOM 1753 C CA . GLY A 1 216 ? -11.875 20.842 8.592 1.00 59.06 216 GLY A CA 1
ATOM 1754 C C . GLY A 1 216 ? -12.784 20.006 7.682 1.00 59.06 216 GLY A C 1
ATOM 1755 O O . GLY A 1 216 ? -12.829 18.781 7.804 1.00 59.06 216 GLY A O 1
ATOM 1756 N N . ALA A 1 217 ? -13.492 20.636 6.742 1.00 64.81 217 ALA A N 1
ATOM 1757 C CA . ALA A 1 217 ? -14.339 19.941 5.772 1.00 64.81 217 ALA A CA 1
ATOM 1758 C C . ALA A 1 217 ? -13.518 19.099 4.786 1.00 64.81 217 ALA A C 1
ATOM 1760 O O . ALA A 1 217 ? -13.923 17.988 4.445 1.00 64.81 217 ALA A O 1
ATOM 1761 N N . SER A 1 218 ? -12.351 19.594 4.367 1.00 55.72 218 SER A N 1
ATOM 1762 C CA . SER A 1 218 ? -11.429 18.858 3.496 1.00 55.72 218 SER A CA 1
ATOM 1763 C C . SER A 1 218 ? -10.838 17.632 4.196 1.00 55.72 218 SER A C 1
ATOM 1765 O O . SER A 1 218 ? -10.797 16.555 3.609 1.00 55.72 218 SER A O 1
ATOM 1767 N N . LEU A 1 219 ? -10.482 17.753 5.479 1.00 55.78 219 LEU A N 1
ATOM 1768 C CA . LEU A 1 219 ? -10.067 16.621 6.314 1.00 55.78 219 LEU A CA 1
ATOM 1769 C C . LEU A 1 219 ? -11.147 15.542 6.399 1.00 55.78 219 LEU A C 1
ATOM 1771 O O . LEU A 1 219 ? -10.860 14.375 6.172 1.00 55.78 219 LEU A O 1
ATOM 1775 N N . LYS A 1 220 ? -12.404 15.920 6.648 1.00 55.00 220 LYS A N 1
ATOM 1776 C CA . LYS A 1 220 ? -13.531 14.970 6.709 1.00 55.00 220 LYS A CA 1
ATOM 1777 C C . LYS A 1 220 ? -13.826 14.246 5.390 1.00 55.00 220 LYS A C 1
ATOM 1779 O O . LYS A 1 220 ? -14.581 13.287 5.407 1.00 55.00 220 LYS A O 1
ATOM 1784 N N . ARG A 1 221 ? -13.313 14.732 4.255 1.00 51.66 221 ARG A N 1
ATOM 1785 C CA . ARG A 1 221 ? -13.410 14.044 2.953 1.00 51.66 221 ARG A CA 1
ATOM 1786 C C . ARG A 1 221 ? -12.261 13.063 2.718 1.00 51.66 221 ARG A C 1
ATOM 1788 O O . ARG A 1 221 ? -12.347 12.251 1.804 1.00 51.66 221 ARG A O 1
ATOM 1795 N N . TYR A 1 222 ? -11.178 13.211 3.473 1.00 39.97 222 TYR A N 1
ATOM 1796 C CA . TYR A 1 222 ? -9.967 12.409 3.359 1.00 39.97 222 TYR A CA 1
ATOM 1797 C C . TYR A 1 222 ? -9.996 11.172 4.270 1.00 39.97 222 TYR A C 1
ATOM 1799 O O . TYR A 1 222 ? -9.459 10.132 3.893 1.00 39.97 222 TYR A O 1
ATOM 1807 N N . TRP A 1 223 ? -10.614 11.299 5.449 1.00 36.22 223 TRP A N 1
ATOM 1808 C CA . TRP A 1 223 ? -10.929 10.200 6.370 1.00 36.22 223 TRP A CA 1
ATOM 1809 C C . TRP A 1 223 ? -12.273 9.560 6.026 1.00 36.22 223 TRP A C 1
ATOM 1811 O O . TRP A 1 223 ? -12.388 8.330 6.216 1.00 36.22 223 TRP A O 1
#

Secondary structure (DSSP, 8-state):
-----HHHHHHHHHTTSS--SEE-TTS-EE--HHHHHHHHHHHHHHHTT--HHHHHHHHHH-HHHHHHHHHHHHHHHHHHHHHHHHHHHHHHHHHHHHHTT---HHHHHHHHHHHHHHHHSSSHHHH--HHHHHHHHHHHHHTS-HHHHHHHHHH--SPPPHHHHHHHHHHHHHHHHHHHHHHHTT--TTSHHHHHHHHHHHHHHHHHHTT-HHHHHHHHHH-

Radius of gyration: 25.8 Å; Cα contacts (8 Å, |Δi|>4): 111; chains: 1; bounding box: 47×47×79 Å

Solvent-accessible surface area (backbone atoms only — not comparable to full-atom values): 12755 Å² total; per-residue (Å²): 132,81,98,66,54,74,69,54,52,56,47,32,33,74,73,66,68,48,62,56,82,40,66,47,98,90,67,47,80,39,70,46,75,67,49,51,52,53,48,51,52,52,50,54,43,46,72,75,65,49,52,73,68,56,48,44,54,32,71,74,62,39,74,70,48,40,55,53,52,51,52,49,51,52,50,52,54,49,52,53,46,52,48,50,50,52,41,49,52,38,47,53,53,39,52,54,26,49,76,69,72,68,55,49,73,65,45,58,51,48,32,52,46,49,47,50,42,65,73,60,67,71,55,65,87,76,74,52,55,75,66,55,56,47,52,52,50,53,51,59,57,64,74,40,52,75,67,30,47,53,50,48,49,69,76,46,78,58,81,88,44,72,69,57,51,52,55,50,50,54,52,52,52,50,46,50,54,49,51,53,51,39,58,76,67,68,54,55,71,86,34,73,68,43,45,49,43,53,48,52,54,50,51,55,54,34,69,75,36,70,72,40,65,58,44,46,53,47,48,66,73,73,111

Foldseek 3Di:
DDPADPVRQVVCCVVVNQNAPDADPVGHGHHDVVSVVSVVQQVVVVVLVDDSVLSSVDVVPDDVVVVVVVVVSVVVVVLVVVLVVQLVVLVVVQVVCVVVVNHDPVSVVVSVVSNVCSVVPDPPVVPDDPVVVVVVVVVVLVLADPVLSVLQCVVCVDPCDPVNVVVLVVLVVVLVVLVVVCVVVVHDCPDPSVVVSVVSVVCSLCVRCVPPPRNSVSVVVVD

Nearest PDB structures (foldseek):
  1jbg-assembly1_A-2  TM=9.066E-01  e=5.114E-05  Bacillus subtilis
  3qao-assembly1_A-2  TM=6.017E-01  e=1.044E-04  Listeria monocytogenes EGD-e
  3hh0-assembly1_A  TM=6.906E-01  e=3.130E-04  Bacillus cereus ATCC 14579
  2vz4-assembly1_A-2  TM=6.858E-01  e=7.131E-04  Streptomyces lividans
  7cla-assembly1_A-2  TM=5.471E-01  e=2.258E-03  Caulobacter vibrioides CB15

pLDDT: mean 72.41, std 13.87, range [35.94, 91.69]